Protein AF-A0A559GJD3-F1 (afdb_monomer_lite)

Foldseek 3Di:
DDDDDDVVVVLLVLLLVLCCQVPPDDPVSNVVVLVVCCVVVPPDPLSDPVNLVVLVVCQVVLCVLQVFAFAPVLSVSCSSRLSVSQVSVVVVVVPDPDPPVVCVVLVVLCVDSLLVSLVVVQVVCCVPPVDHRDPVSSSSSSVSVVLTDGNPCPVVVPPVLVVLLVVLVVVQVVVCVVVVDDDPCSVSVSVSVSSVVVD

Radius of gyration: 18.31 Å; chains: 1; bounding box: 40×38×47 Å

Sequence (199 aa):
YHLHAHPLNKIQYLQSLLYHIFMEENATFVSILEDKMKERLDDECLLSVEMNQFFKEQVPLVEQDLGKKINHHEITFMLQVLPYLLLSCHNVEQYQERHQDIEKEFSLIRKRIEYQVSKKLGERLFQKFEISLSGLEVSLVAVLLLSYRKDLDIHAESDDFRQLKLALEEFIWYFESQIRMEIENKDDLLRNLMIHCKA

pLDDT: mean 77.47, std 12.66, range [43.34, 95.94]

Organism: Streptococcus pneumoniae (NCBI:txid1313)

Secondary structure (DSSP, 8-state):
----S-HHHHHHHHHHHHHHHHHTS-HHHHHHHHHHHHHHSTT-GGGSHHHHHHHHHHHHHHHHHHTSPBPHHHHHHHHHHHHHHHHHHHHHHHH-S--HHHHHHHTTGGGSHHHHHHHHHHHHHHHHH--PPPHHHHHHHHHHHHHPPBTT-GGGG-HHHHHHHHHHHHHHHHHHHHHT---TTHHHHHHHHHHHHT-

InterPro domains:
  IPR011608 PRD domain [PF00874] (58-147)
  IPR011608 PRD domain [PS51372] (46-155)
  IPR050661 BglG family transcriptional antiterminators [PTHR30185] (2-198)

Structure (mmCIF, N/CA/C/O backbone):
data_AF-A0A559GJD3-F1
#
_entry.id   AF-A0A559GJD3-F1
#
loop_
_atom_site.group_PDB
_atom_site.id
_atom_site.type_symbol
_atom_site.label_atom_id
_atom_site.label_alt_id
_atom_site.label_comp_id
_atom_site.label_asym_id
_atom_site.label_entity_id
_atom_site.label_seq_id
_atom_site.pdbx_PDB_ins_code
_atom_site.Cartn_x
_atom_site.Cartn_y
_atom_site.Cartn_z
_atom_site.occupancy
_atom_site.B_iso_or_equiv
_atom_site.auth_seq_id
_atom_site.auth_comp_id
_atom_site.auth_asym_id
_atom_site.auth_atom_id
_atom_site.pdbx_PDB_model_num
ATOM 1 N N . TYR A 1 1 ? -2.423 21.495 -10.819 1.00 44.09 1 TYR A N 1
ATOM 2 C CA . TYR A 1 1 ? -1.997 20.650 -11.951 1.00 44.09 1 TYR A CA 1
ATOM 3 C C . TYR A 1 1 ? -2.993 19.515 -12.107 1.00 44.09 1 TYR A C 1
ATOM 5 O O . TYR A 1 1 ? -3.328 18.905 -11.103 1.00 44.09 1 TYR A O 1
ATOM 13 N N . HIS A 1 2 ? -3.506 19.271 -13.316 1.00 51.28 2 HIS A N 1
ATOM 14 C CA . HIS A 1 2 ? -4.411 18.153 -13.603 1.00 51.28 2 HIS A CA 1
ATOM 15 C C . HIS A 1 2 ? -3.680 17.159 -14.512 1.00 51.28 2 HIS A C 1
ATOM 17 O O . HIS A 1 2 ? -3.460 17.446 -15.688 1.00 51.28 2 HIS A O 1
ATOM 23 N N . LEU A 1 3 ? -3.273 16.010 -13.968 1.00 58.12 3 LEU A N 1
ATOM 24 C CA . LEU A 1 3 ? -2.636 14.951 -14.750 1.00 58.12 3 LEU A CA 1
ATOM 25 C C . LEU A 1 3 ? -3.722 14.159 -15.490 1.00 58.12 3 LEU A C 1
ATOM 27 O O . LEU A 1 3 ? -4.501 13.435 -14.872 1.00 58.12 3 LEU A O 1
ATOM 31 N N . HIS A 1 4 ? -3.791 14.298 -16.814 1.00 65.12 4 HIS A N 1
ATOM 32 C CA . HIS A 1 4 ? -4.696 13.512 -17.653 1.00 65.12 4 HIS A CA 1
ATOM 33 C C . HIS A 1 4 ? -3.980 12.242 -18.138 1.00 65.12 4 HIS A C 1
ATOM 35 O O . HIS A 1 4 ? -3.325 12.245 -19.175 1.00 65.12 4 HIS A O 1
ATOM 41 N N . ALA A 1 5 ? -4.078 11.161 -17.365 1.00 67.06 5 ALA A N 1
ATOM 42 C CA . ALA A 1 5 ? -3.422 9.885 -17.648 1.00 67.06 5 ALA A CA 1
ATOM 43 C C . ALA A 1 5 ? -4.314 8.696 -17.261 1.00 67.06 5 ALA A C 1
ATOM 45 O O . ALA A 1 5 ? -5.310 8.871 -16.549 1.00 67.06 5 ALA A O 1
ATOM 46 N N . HIS A 1 6 ? -3.934 7.492 -17.707 1.00 70.44 6 HIS A N 1
ATOM 47 C CA . HIS A 1 6 ? -4.546 6.254 -17.227 1.00 70.44 6 HIS A CA 1
ATOM 48 C C . HIS A 1 6 ? -4.420 6.181 -15.692 1.00 70.44 6 HIS A C 1
ATOM 50 O O . HIS A 1 6 ? -3.357 6.525 -15.167 1.00 70.44 6 HIS A O 1
ATOM 56 N N . PRO A 1 7 ? -5.456 5.760 -14.949 1.00 67.50 7 PRO A N 1
ATOM 57 C CA . PRO A 1 7 ? -5.434 5.806 -13.485 1.00 67.50 7 PRO A CA 1
ATOM 58 C C . PRO A 1 7 ? -4.281 5.039 -12.831 1.00 67.50 7 PRO A C 1
ATOM 60 O O . PRO A 1 7 ? -3.705 5.534 -11.866 1.00 67.50 7 PRO A O 1
ATOM 63 N N . LEU A 1 8 ? -3.862 3.901 -13.396 1.00 70.94 8 LEU A N 1
ATOM 64 C CA . LEU A 1 8 ? -2.660 3.205 -12.923 1.00 70.94 8 LEU A CA 1
ATOM 65 C C . LEU A 1 8 ? -1.398 4.057 -13.050 1.00 70.94 8 LEU A C 1
ATOM 67 O O . LEU A 1 8 ? -0.591 4.082 -12.130 1.00 70.94 8 LEU A O 1
ATOM 71 N N . ASN A 1 9 ? -1.251 4.803 -14.145 1.00 72.88 9 ASN A N 1
ATOM 72 C CA . ASN A 1 9 ? -0.091 5.671 -14.341 1.00 72.88 9 ASN A CA 1
ATOM 73 C C . ASN A 1 9 ? -0.097 6.819 -13.325 1.00 72.88 9 ASN A C 1
ATOM 75 O O . ASN A 1 9 ? 0.964 7.248 -12.886 1.00 72.88 9 ASN A O 1
ATOM 79 N N . LYS A 1 10 ? -1.280 7.301 -12.912 1.00 74.19 10 LYS A N 1
ATOM 80 C CA . LYS A 1 10 ? -1.394 8.291 -11.827 1.00 74.19 10 LYS A CA 1
ATOM 81 C C . LYS A 1 10 ? -0.954 7.702 -10.489 1.00 74.19 10 LYS A C 1
ATOM 83 O O . LYS A 1 10 ? -0.200 8.349 -9.773 1.00 74.19 10 LYS A O 1
ATOM 88 N N . ILE A 1 11 ? -1.406 6.487 -10.177 1.00 73.56 11 ILE A N 1
ATOM 89 C CA . ILE A 1 11 ? -1.034 5.763 -8.956 1.00 73.56 11 ILE A CA 1
ATOM 90 C C . ILE A 1 11 ? 0.477 5.508 -8.924 1.00 73.56 11 ILE A C 1
ATOM 92 O O . ILE A 1 11 ? 1.122 5.805 -7.925 1.00 73.56 11 ILE A O 1
ATOM 96 N N . GLN A 1 12 ? 1.050 5.012 -10.022 1.00 73.75 12 GLN A N 1
ATOM 97 C CA . GLN A 1 12 ? 2.485 4.751 -10.148 1.00 73.75 12 GLN A CA 1
ATOM 98 C C . GLN A 1 12 ? 3.303 6.035 -10.024 1.00 73.75 12 GLN A C 1
ATOM 100 O O . GLN A 1 12 ? 4.247 6.085 -9.243 1.00 73.75 12 GLN A O 1
ATOM 105 N N . TYR A 1 13 ? 2.910 7.094 -10.737 1.00 77.75 13 TYR A N 1
ATOM 106 C CA . TYR A 1 13 ? 3.562 8.397 -10.632 1.00 77.75 13 TYR A CA 1
ATOM 107 C C . TYR A 1 13 ? 3.546 8.918 -9.193 1.00 77.75 13 TYR A C 1
ATOM 109 O O . TYR A 1 13 ? 4.570 9.367 -8.684 1.00 77.75 13 TYR A O 1
ATOM 117 N N . LEU A 1 14 ? 2.398 8.822 -8.522 1.00 76.94 14 LEU A N 1
ATOM 118 C CA . LEU A 1 14 ? 2.264 9.240 -7.136 1.00 76.94 14 LEU A CA 1
ATOM 119 C C . LEU A 1 14 ? 3.130 8.394 -6.199 1.00 76.94 14 LEU A C 1
ATOM 121 O O . LEU A 1 14 ? 3.784 8.946 -5.322 1.00 76.94 14 LEU A O 1
ATOM 125 N N . GLN A 1 15 ? 3.164 7.076 -6.386 1.00 75.88 15 GLN A N 1
ATOM 126 C CA . GLN A 1 15 ? 4.019 6.191 -5.603 1.00 75.88 15 GLN A CA 1
ATOM 127 C C . GLN A 1 15 ? 5.501 6.551 -5.775 1.00 75.88 15 GLN A C 1
ATOM 129 O O . GLN A 1 15 ? 6.209 6.643 -4.775 1.00 75.88 15 GLN A O 1
ATOM 134 N N . SER A 1 16 ? 5.960 6.811 -7.004 1.00 76.75 16 SER A N 1
ATOM 135 C CA . SER A 1 16 ? 7.334 7.259 -7.270 1.00 76.75 16 SER A CA 1
ATOM 136 C C . SER A 1 16 ? 7.624 8.631 -6.657 1.00 76.75 16 SER A C 1
ATOM 138 O O . SER A 1 16 ? 8.684 8.827 -6.067 1.00 76.75 16 SER A O 1
ATOM 140 N N . LEU A 1 17 ? 6.677 9.570 -6.736 1.00 79.75 17 LEU A N 1
ATOM 141 C CA . LEU A 1 17 ? 6.813 10.895 -6.130 1.00 79.75 17 LEU A CA 1
ATOM 142 C C . LEU A 1 17 ? 6.920 10.805 -4.603 1.00 79.75 17 LEU A C 1
ATOM 144 O O . LEU A 1 17 ? 7.796 11.424 -4.008 1.00 79.75 17 LEU A O 1
ATOM 148 N N . LEU A 1 18 ? 6.052 10.015 -3.969 1.00 78.31 18 LEU A N 1
ATOM 149 C CA . LEU A 1 18 ? 6.084 9.791 -2.525 1.00 78.31 18 LEU A CA 1
ATOM 150 C C . LEU A 1 18 ? 7.360 9.048 -2.118 1.00 78.31 18 LEU A C 1
ATOM 152 O O . LEU A 1 18 ? 7.942 9.372 -1.090 1.00 78.31 18 LEU A O 1
ATOM 156 N N . TYR A 1 19 ? 7.852 8.119 -2.939 1.00 74.31 19 TYR A N 1
ATOM 157 C CA . TYR A 1 19 ? 9.161 7.508 -2.723 1.00 74.31 19 TYR A CA 1
ATOM 158 C C . TYR A 1 19 ? 10.274 8.554 -2.686 1.00 74.31 19 TYR A C 1
ATOM 160 O O . TYR A 1 19 ? 11.029 8.592 -1.722 1.00 74.31 19 TYR A O 1
ATOM 168 N N . HIS A 1 20 ? 10.343 9.438 -3.681 1.00 71.44 20 HIS A N 1
ATOM 169 C CA . HIS A 1 20 ? 11.353 10.495 -3.724 1.00 71.44 20 HIS A CA 1
ATOM 170 C C . HIS A 1 20 ? 11.258 11.424 -2.503 1.00 71.44 20 HIS A C 1
ATOM 172 O O . HIS A 1 20 ? 12.243 11.634 -1.801 1.00 71.44 20 HIS A O 1
ATOM 178 N N . ILE A 1 21 ? 10.047 11.884 -2.173 1.00 76.31 21 ILE A N 1
ATOM 179 C CA . ILE A 1 21 ? 9.815 12.791 -1.041 1.00 76.31 21 ILE A CA 1
ATOM 180 C C . ILE A 1 21 ? 10.188 12.146 0.296 1.00 76.31 21 ILE A C 1
ATOM 182 O O . ILE A 1 21 ? 10.825 12.783 1.123 1.00 76.31 21 ILE A O 1
ATOM 186 N N . PHE A 1 22 ? 9.781 10.904 0.549 1.00 72.31 22 PHE A N 1
ATOM 187 C CA . PHE A 1 22 ? 9.954 10.303 1.874 1.00 72.31 22 PHE A CA 1
ATOM 188 C C . PHE A 1 22 ? 11.278 9.542 2.040 1.00 72.31 22 PHE A C 1
ATOM 190 O O . PHE A 1 22 ? 11.687 9.313 3.176 1.00 72.31 22 PHE A O 1
ATOM 197 N N . MET A 1 23 ? 11.962 9.167 0.951 1.00 68.44 23 MET A N 1
ATOM 198 C CA . MET A 1 23 ? 13.245 8.447 1.013 1.00 68.44 23 MET A CA 1
ATOM 199 C C . MET A 1 23 ? 14.463 9.304 0.663 1.00 68.44 23 MET A C 1
ATOM 201 O O . MET A 1 23 ? 15.558 8.978 1.118 1.00 68.44 23 MET A O 1
ATOM 205 N N . GLU A 1 24 ? 14.314 10.351 -0.154 1.00 63.66 24 GLU A N 1
ATOM 206 C CA . GLU A 1 24 ? 15.459 11.100 -0.703 1.00 63.66 24 GLU A CA 1
ATOM 207 C C . GLU A 1 24 ? 15.536 12.548 -0.206 1.00 63.66 24 GLU A C 1
ATOM 209 O O . GLU A 1 24 ? 16.624 13.124 -0.185 1.00 63.66 24 GLU A O 1
ATOM 214 N N . GLU A 1 25 ? 14.425 13.121 0.262 1.00 62.78 25 GLU A N 1
ATOM 215 C CA . GLU A 1 25 ? 14.401 14.491 0.779 1.00 62.78 25 GLU A CA 1
ATOM 216 C C . GLU A 1 25 ? 14.796 14.585 2.259 1.00 62.78 25 GLU A C 1
ATOM 218 O O . GLU A 1 25 ? 14.680 13.653 3.058 1.00 62.78 25 GLU A O 1
ATOM 223 N N . ASN A 1 26 ? 15.253 15.773 2.656 1.00 69.31 26 ASN A N 1
ATOM 224 C CA . ASN A 1 26 ? 15.642 16.055 4.035 1.00 69.31 26 ASN A CA 1
ATOM 225 C C . ASN A 1 26 ? 14.425 15.985 4.983 1.00 69.31 26 ASN A C 1
ATOM 227 O O . ASN A 1 26 ? 13.357 16.509 4.670 1.00 69.31 26 ASN A O 1
ATOM 231 N N . ALA A 1 27 ? 14.608 15.434 6.188 1.00 73.94 27 ALA A N 1
ATOM 232 C CA . ALA A 1 27 ? 13.580 15.334 7.231 1.00 73.94 27 ALA A CA 1
ATOM 233 C C . ALA A 1 27 ? 12.835 16.656 7.514 1.00 73.94 27 ALA A C 1
ATOM 235 O O . ALA A 1 27 ? 11.637 16.641 7.788 1.00 73.94 27 ALA A O 1
ATOM 236 N N . THR A 1 28 ? 13.513 17.803 7.396 1.00 77.50 28 THR A N 1
ATOM 237 C CA . THR A 1 28 ? 12.891 19.132 7.540 1.00 77.50 28 THR A CA 1
ATOM 238 C C . THR A 1 28 ? 11.881 19.434 6.428 1.00 77.50 28 THR A C 1
ATOM 240 O O . THR A 1 28 ? 10.859 20.071 6.668 1.00 77.50 28 THR A O 1
ATOM 243 N N . PHE A 1 29 ? 12.150 18.996 5.196 1.00 77.81 29 PHE A N 1
ATOM 244 C CA . PHE A 1 29 ? 11.212 19.158 4.085 1.00 77.81 29 PHE A CA 1
ATOM 245 C C . PHE A 1 29 ? 9.976 18.282 4.291 1.00 77.81 29 PHE A C 1
ATOM 247 O O . PHE A 1 29 ? 8.853 18.764 4.148 1.00 77.81 29 PHE A O 1
ATOM 254 N N . VAL A 1 30 ? 10.186 17.029 4.705 1.00 77.31 30 VAL A N 1
ATOM 255 C CA . VAL A 1 30 ? 9.103 16.089 5.011 1.00 77.31 30 VAL A CA 1
ATOM 256 C C . VAL A 1 30 ? 8.194 16.641 6.109 1.00 77.31 30 VAL A C 1
ATOM 258 O O . VAL A 1 30 ? 6.982 16.660 5.922 1.00 77.31 30 VAL A O 1
ATOM 261 N N . SER A 1 31 ? 8.749 17.180 7.202 1.00 78.50 31 SER A N 1
ATOM 262 C CA . SER A 1 31 ? 7.927 17.743 8.283 1.00 78.50 31 SER A CA 1
ATOM 263 C C . SER A 1 31 ? 7.090 18.938 7.817 1.00 78.50 31 SER A C 1
ATOM 265 O O . SER A 1 31 ? 5.906 19.020 8.126 1.00 78.50 31 SER A O 1
ATOM 267 N N . ILE A 1 32 ? 7.670 19.840 7.015 1.00 81.50 32 ILE A N 1
ATOM 268 C CA . ILE A 1 32 ? 6.938 20.986 6.449 1.00 81.50 32 ILE A CA 1
ATOM 269 C C . ILE A 1 32 ? 5.816 20.510 5.519 1.00 81.50 32 ILE A C 1
ATOM 271 O O . ILE A 1 32 ? 4.736 21.104 5.497 1.00 81.50 32 ILE A O 1
ATOM 275 N N . LEU A 1 33 ? 6.068 19.467 4.727 1.00 80.06 33 LEU A N 1
ATOM 276 C CA . LEU A 1 33 ? 5.069 18.891 3.835 1.00 80.06 33 LEU A CA 1
ATOM 277 C C . LEU A 1 33 ? 3.924 18.255 4.629 1.00 80.06 33 LEU A C 1
ATOM 279 O O . LEU A 1 33 ? 2.767 18.533 4.324 1.00 80.06 33 LEU A O 1
ATOM 283 N N . GLU A 1 34 ? 4.227 17.470 5.662 1.00 78.25 34 GLU A N 1
ATOM 284 C CA . GLU A 1 34 ? 3.224 16.884 6.557 1.00 78.25 34 GLU A CA 1
ATOM 285 C C . GLU A 1 34 ? 2.377 17.959 7.250 1.00 78.25 34 GLU A C 1
ATOM 287 O O . GLU A 1 34 ? 1.151 17.843 7.277 1.00 78.25 34 GLU A O 1
ATOM 292 N N . ASP A 1 35 ? 3.000 19.031 7.745 1.00 80.44 35 ASP A N 1
ATOM 293 C CA . ASP A 1 35 ? 2.295 20.146 8.386 1.00 80.44 35 ASP A CA 1
ATOM 294 C C . ASP A 1 35 ? 1.369 20.862 7.394 1.00 80.44 35 ASP A C 1
ATOM 296 O O . ASP A 1 35 ? 0.187 21.066 7.673 1.00 80.44 35 ASP A O 1
ATOM 300 N N . LYS A 1 36 ? 1.855 21.158 6.181 1.00 81.31 36 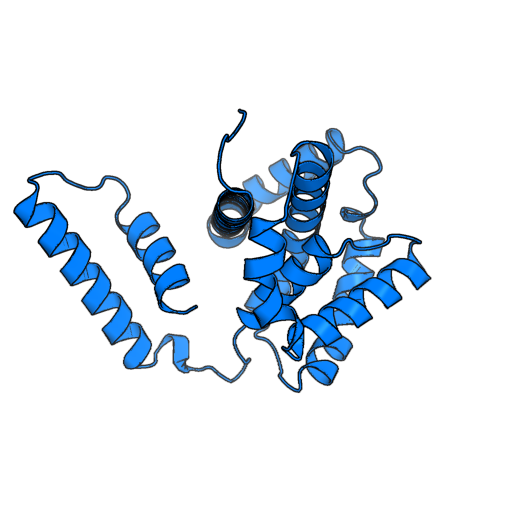LYS A N 1
ATOM 301 C CA . LYS A 1 36 ? 1.030 21.775 5.129 1.00 81.31 36 LYS A CA 1
ATOM 302 C C . LYS A 1 36 ? -0.100 20.874 4.644 1.00 81.31 36 LYS A C 1
ATOM 304 O O . LYS A 1 36 ? -1.143 21.383 4.233 1.00 81.31 36 LYS A O 1
ATOM 309 N N . MET A 1 37 ? 0.109 19.560 4.630 1.00 79.50 37 MET A N 1
ATOM 310 C CA . MET A 1 37 ? -0.935 18.599 4.276 1.00 79.50 37 MET A CA 1
ATOM 311 C C . MET A 1 37 ? -2.018 18.571 5.351 1.00 79.50 37 MET A C 1
ATOM 313 O O . MET A 1 37 ? -3.191 18.661 5.001 1.00 79.50 37 MET A O 1
ATOM 317 N N . LYS A 1 38 ? -1.641 18.547 6.636 1.00 76.12 38 LYS A N 1
ATOM 318 C CA . LYS A 1 38 ? -2.589 18.635 7.759 1.00 76.12 38 LYS A CA 1
ATOM 319 C C . LYS A 1 38 ? -3.388 19.936 7.736 1.00 76.12 38 LYS A C 1
ATOM 321 O O . LYS A 1 38 ? -4.599 19.888 7.878 1.00 76.12 38 LYS A O 1
ATOM 326 N N . GLU A 1 39 ? -2.741 21.073 7.475 1.00 79.25 39 GLU A N 1
ATOM 327 C CA . GLU A 1 39 ? -3.425 22.372 7.347 1.00 79.25 39 GLU A CA 1
ATOM 328 C C . GLU A 1 39 ? -4.458 22.403 6.207 1.00 79.25 39 GLU A C 1
ATOM 330 O O . GLU A 1 39 ? -5.436 23.145 6.273 1.00 79.25 39 GLU A O 1
ATOM 335 N N . ARG A 1 40 ? -4.228 21.656 5.120 1.00 77.81 40 ARG A N 1
ATOM 336 C CA . ARG A 1 40 ? -5.109 21.662 3.938 1.00 77.81 40 ARG A CA 1
ATOM 337 C C . ARG A 1 40 ? -6.201 20.607 3.967 1.00 77.81 40 ARG A C 1
ATOM 339 O O . ARG A 1 40 ? -7.240 20.819 3.348 1.00 77.81 40 ARG A O 1
ATOM 346 N N . LEU A 1 41 ? -5.930 19.472 4.595 1.00 74.81 41 LEU A N 1
ATOM 347 C CA . LEU A 1 41 ? -6.805 18.304 4.656 1.00 74.81 41 LEU A CA 1
ATOM 348 C C . LEU A 1 41 ? -7.425 18.191 6.053 1.00 74.81 41 LEU A C 1
ATOM 350 O O . LEU A 1 41 ? -7.491 17.098 6.599 1.00 74.81 41 LEU A O 1
ATOM 354 N N . ASP A 1 42 ? -7.793 19.332 6.639 1.00 64.19 42 ASP A N 1
ATOM 355 C CA . ASP A 1 42 ? -8.261 19.459 8.022 1.00 64.19 42 ASP A CA 1
ATOM 356 C C . ASP A 1 42 ? -9.276 18.350 8.374 1.00 64.19 42 ASP A C 1
ATOM 358 O O . ASP A 1 42 ? -10.192 18.073 7.598 1.00 64.19 42 ASP A O 1
ATOM 362 N N . ASP A 1 43 ? -9.068 17.687 9.515 1.00 69.00 43 ASP A N 1
ATOM 363 C CA . ASP A 1 43 ? -9.820 16.510 9.992 1.00 69.00 43 ASP A CA 1
ATOM 364 C C . ASP A 1 43 ? -9.748 15.213 9.144 1.00 69.00 43 ASP A C 1
ATOM 366 O O . ASP A 1 43 ? -10.540 14.289 9.354 1.00 69.00 43 ASP A O 1
ATOM 370 N N . GLU A 1 44 ? -8.775 15.056 8.238 1.00 84.81 44 GLU A N 1
ATOM 371 C CA . GLU A 1 44 ? -8.604 13.794 7.504 1.00 84.81 44 GLU A CA 1
ATOM 372 C C . GLU A 1 44 ? -8.170 12.636 8.426 1.00 84.81 44 GLU A C 1
ATOM 374 O O . GLU A 1 44 ? -7.023 12.543 8.884 1.00 84.81 44 GLU A O 1
ATOM 379 N N . CYS A 1 45 ? -9.095 11.700 8.657 1.00 84.75 45 CYS A N 1
ATOM 380 C CA . CYS A 1 45 ? -8.918 10.559 9.552 1.00 84.75 45 CYS A CA 1
ATOM 381 C C . CYS A 1 45 ? -7.726 9.678 9.148 1.00 84.75 45 CYS A C 1
ATOM 383 O O . CYS A 1 45 ? -6.998 9.190 10.022 1.00 84.75 45 CYS A O 1
ATOM 385 N N . LEU A 1 46 ? -7.468 9.525 7.841 1.00 85.56 46 LEU A N 1
ATOM 386 C CA . LEU A 1 46 ? -6.355 8.716 7.332 1.00 85.56 46 LEU A CA 1
ATOM 387 C C . LEU A 1 46 ? -4.972 9.254 7.740 1.00 85.56 46 LEU A C 1
ATOM 389 O O . LEU A 1 46 ? -4.024 8.472 7.841 1.00 85.56 46 LEU A O 1
ATOM 393 N N . LEU A 1 47 ? -4.853 10.558 8.006 1.00 86.12 47 LEU A N 1
ATOM 394 C CA . LEU A 1 47 ? -3.606 11.222 8.413 1.00 86.12 47 LEU A CA 1
ATOM 395 C C . LEU A 1 47 ? -3.455 11.348 9.939 1.00 86.12 47 LEU A C 1
ATOM 397 O O . LEU A 1 47 ? -2.472 11.914 10.428 1.00 86.12 47 LEU A O 1
ATOM 401 N N . SER A 1 48 ? -4.410 10.823 10.708 1.00 87.25 48 SER A N 1
ATOM 402 C CA . SER A 1 48 ? -4.405 10.923 12.166 1.00 87.25 48 SER A CA 1
ATOM 403 C C . SER A 1 48 ? -3.334 10.044 12.828 1.00 87.25 48 SER A C 1
ATOM 405 O O . SER A 1 48 ? -2.917 8.997 12.321 1.00 87.25 48 SER A O 1
ATOM 407 N N . VAL A 1 49 ? -2.914 10.446 14.032 1.00 87.38 49 VAL A N 1
ATOM 408 C CA . VAL A 1 49 ? -1.984 9.658 14.861 1.00 87.38 49 VAL A CA 1
ATOM 409 C C . VAL A 1 49 ? -2.587 8.296 15.217 1.00 87.38 49 VAL A C 1
ATOM 411 O O . VAL A 1 49 ? -1.879 7.289 15.225 1.00 87.38 49 VAL A O 1
ATOM 414 N N . GLU A 1 50 ? -3.897 8.251 15.470 1.00 90.75 50 GLU A N 1
AT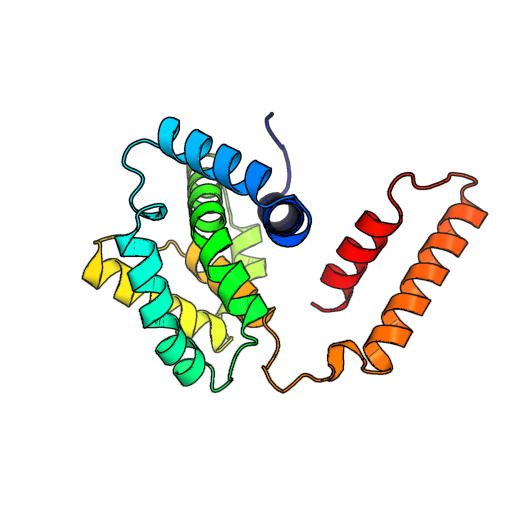OM 415 C CA . GLU A 1 50 ? -4.611 7.013 15.783 1.00 90.75 50 GLU A CA 1
ATOM 416 C C . GLU A 1 50 ? -4.617 6.041 14.597 1.00 90.75 50 GLU A C 1
ATOM 418 O O . GLU A 1 50 ? -4.398 4.841 14.783 1.00 90.75 50 GLU A O 1
ATOM 423 N N . MET A 1 51 ? -4.781 6.555 13.376 1.00 90.94 51 MET A N 1
ATOM 424 C CA . MET A 1 51 ? -4.697 5.750 12.160 1.00 90.94 51 MET A CA 1
ATOM 425 C C . MET A 1 51 ? -3.292 5.181 11.952 1.00 90.94 51 MET A C 1
ATOM 427 O O . MET A 1 51 ? -3.128 3.991 11.678 1.00 90.94 51 MET A O 1
ATOM 431 N N . ASN A 1 52 ? -2.255 6.001 12.143 1.00 89.56 52 ASN A N 1
ATOM 432 C CA . ASN A 1 52 ? -0.872 5.537 12.043 1.00 89.56 52 ASN A CA 1
ATOM 433 C C . ASN A 1 52 ? -0.570 4.426 13.064 1.00 89.56 52 ASN A C 1
ATOM 435 O O . ASN A 1 52 ? 0.053 3.415 12.731 1.00 89.56 52 ASN A O 1
ATOM 439 N N . GLN A 1 53 ? -1.054 4.591 14.298 1.00 92.62 53 GLN A N 1
ATOM 440 C CA . GLN A 1 53 ? -0.924 3.587 15.348 1.00 92.62 53 GLN A CA 1
ATOM 441 C C . GLN A 1 53 ? -1.677 2.298 14.997 1.00 92.62 53 GLN A C 1
ATOM 443 O O . GLN A 1 53 ? -1.127 1.207 15.148 1.00 92.62 53 GLN A O 1
ATOM 448 N N . PHE A 1 54 ? -2.892 2.408 14.457 1.00 94.44 54 PHE A N 1
ATOM 449 C CA . PHE A 1 54 ? -3.626 1.251 13.959 1.00 94.44 54 PHE A CA 1
ATOM 450 C C . PHE A 1 54 ? -2.841 0.507 12.878 1.00 94.44 54 PHE A C 1
ATOM 452 O O . PHE A 1 54 ? -2.660 -0.702 12.997 1.00 94.44 54 PHE A O 1
ATOM 459 N N . PHE A 1 55 ? -2.325 1.194 11.855 1.00 92.88 55 PHE A N 1
ATOM 460 C CA . PHE A 1 55 ? -1.570 0.519 10.799 1.00 92.88 55 PHE A CA 1
ATOM 461 C C . PHE A 1 55 ? -0.319 -0.183 11.338 1.00 92.88 55 PHE A C 1
ATOM 463 O O . PHE A 1 55 ? -0.046 -1.312 10.930 1.00 92.88 55 PHE A O 1
ATOM 470 N N . LYS A 1 56 ? 0.388 0.414 12.307 1.00 93.38 56 LYS A N 1
ATOM 471 C CA . LYS A 1 56 ? 1.508 -0.241 13.010 1.00 93.38 56 LYS A CA 1
ATOM 472 C C . LYS A 1 56 ? 1.083 -1.540 13.695 1.00 93.38 56 LYS A C 1
ATOM 474 O O . LYS A 1 56 ? 1.775 -2.547 13.571 1.00 93.38 56 LYS A O 1
ATOM 479 N N . GLU A 1 57 ? -0.063 -1.541 14.370 1.00 94.81 57 GLU A N 1
ATOM 480 C CA . GLU A 1 57 ? -0.632 -2.732 15.021 1.00 94.81 57 GLU A CA 1
ATOM 481 C C . GLU A 1 57 ? -1.077 -3.804 14.016 1.00 94.81 57 GLU A C 1
ATOM 483 O O . GLU A 1 57 ? -1.096 -4.991 14.346 1.00 94.81 57 GLU A O 1
ATOM 488 N N . GLN A 1 58 ? -1.403 -3.415 12.781 1.00 94.38 58 GLN A N 1
ATOM 489 C CA . GLN A 1 58 ? -1.775 -4.351 11.720 1.00 94.38 58 GLN A CA 1
ATOM 490 C C . GLN A 1 58 ? -0.578 -5.051 11.072 1.00 94.38 58 GLN A C 1
ATOM 492 O O . GLN A 1 58 ? -0.758 -6.148 10.540 1.00 94.38 58 GLN A O 1
ATOM 497 N N . VAL A 1 59 ? 0.631 -4.479 11.132 1.00 92.50 59 VAL A N 1
ATOM 498 C CA . VAL A 1 59 ? 1.827 -5.044 10.477 1.00 92.50 59 VAL A CA 1
ATOM 499 C C . VAL A 1 59 ? 2.057 -6.519 10.839 1.00 92.50 59 VAL A C 1
ATOM 501 O O . VAL A 1 59 ? 2.141 -7.328 9.915 1.00 92.50 59 VAL A O 1
ATOM 504 N N . PRO A 1 60 ? 2.080 -6.939 12.122 1.00 92.81 60 PRO A N 1
ATOM 505 C CA . PRO A 1 60 ? 2.327 -8.342 12.465 1.00 92.81 60 PRO A CA 1
ATOM 506 C C . PRO A 1 60 ? 1.253 -9.291 11.922 1.00 92.81 60 PRO A C 1
ATOM 508 O O . PRO A 1 60 ? 1.563 -10.415 11.529 1.00 92.81 60 PRO A O 1
ATOM 511 N N . LEU A 1 61 ? -0.003 -8.837 11.875 1.00 93.81 61 LEU A N 1
ATOM 512 C CA . LEU A 1 61 ? -1.122 -9.618 11.347 1.00 93.81 61 LEU A CA 1
ATOM 513 C C . LEU A 1 61 ? -1.016 -9.769 9.828 1.00 93.81 61 LEU A C 1
ATOM 515 O O . LEU A 1 61 ? -1.249 -10.852 9.303 1.00 93.81 61 LEU A O 1
ATOM 519 N N . VAL A 1 62 ? -0.635 -8.696 9.131 1.00 92.31 62 VAL A N 1
ATOM 520 C CA . VAL A 1 62 ? -0.382 -8.708 7.684 1.00 92.31 62 VAL A CA 1
ATOM 521 C C . VAL A 1 62 ? 0.767 -9.658 7.352 1.00 92.31 62 VAL A C 1
ATOM 523 O O . VAL A 1 62 ? 0.621 -10.504 6.477 1.00 92.31 62 VAL A O 1
ATOM 526 N N . GLU A 1 63 ? 1.886 -9.585 8.071 1.00 90.69 63 GLU A N 1
ATOM 527 C CA . GLU A 1 63 ? 3.021 -10.497 7.877 1.00 90.69 63 GLU A CA 1
ATOM 528 C C . GLU A 1 63 ? 2.647 -11.965 8.123 1.00 90.69 63 GLU A C 1
ATOM 530 O O . GLU A 1 63 ? 3.048 -12.852 7.363 1.00 90.69 63 GLU A O 1
ATOM 535 N N . GLN A 1 64 ? 1.851 -12.225 9.166 1.00 91.06 64 GLN A N 1
ATOM 536 C CA . GLN A 1 64 ? 1.332 -13.556 9.472 1.00 91.06 64 GLN A CA 1
ATOM 537 C C . GLN A 1 64 ? 0.413 -14.067 8.358 1.00 91.06 64 GLN A C 1
ATOM 539 O O . GLN A 1 64 ? 0.595 -15.190 7.889 1.00 91.06 64 GLN A O 1
ATOM 544 N N . ASP A 1 65 ? -0.549 -13.251 7.925 1.00 90.50 65 ASP A N 1
ATOM 545 C CA . ASP A 1 65 ? -1.499 -13.596 6.866 1.00 90.50 65 ASP A CA 1
ATOM 546 C C . ASP A 1 65 ? -0.790 -13.809 5.510 1.00 90.50 65 ASP A C 1
ATOM 548 O O . ASP A 1 65 ? -1.224 -14.646 4.718 1.00 90.50 65 ASP A O 1
ATOM 552 N N . LEU A 1 66 ? 0.313 -13.096 5.246 1.00 88.25 66 LEU A N 1
ATOM 553 C CA . LEU A 1 66 ? 1.144 -13.265 4.046 1.00 88.25 66 LEU A CA 1
ATOM 554 C C . LEU A 1 66 ? 2.125 -14.441 4.134 1.00 88.25 66 LEU A C 1
ATOM 556 O O . LEU A 1 66 ? 2.680 -14.855 3.115 1.00 88.25 66 LEU A O 1
ATOM 560 N N . GLY A 1 67 ? 2.403 -14.948 5.337 1.00 86.31 67 GLY A N 1
ATOM 561 C CA . GLY A 1 67 ? 3.453 -15.940 5.564 1.00 86.31 67 GLY A CA 1
ATOM 562 C C . GLY A 1 67 ? 4.865 -15.419 5.261 1.00 86.31 67 GLY A C 1
ATOM 563 O O . GLY A 1 67 ? 5.753 -16.209 4.926 1.00 86.31 67 GLY A O 1
ATOM 564 N N . LYS A 1 68 ? 5.093 -14.098 5.343 1.00 84.19 68 LYS A N 1
ATOM 565 C CA . LYS A 1 68 ? 6.413 -13.481 5.140 1.00 84.19 68 LYS A CA 1
ATOM 566 C C . LYS A 1 68 ? 6.662 -12.338 6.120 1.00 84.19 68 LYS A C 1
ATOM 568 O O . LYS A 1 68 ? 5.769 -11.543 6.384 1.00 84.19 68 LYS A O 1
ATOM 573 N N . LYS A 1 69 ? 7.904 -12.239 6.600 1.00 85.12 69 LYS A N 1
ATOM 574 C CA . LYS A 1 69 ? 8.411 -11.042 7.278 1.00 85.12 69 LYS A CA 1
ATOM 575 C C . LYS A 1 69 ? 8.831 -10.017 6.238 1.00 85.12 69 LYS A C 1
ATOM 577 O O . LYS A 1 69 ? 9.613 -10.361 5.349 1.00 85.12 69 LYS A O 1
ATOM 582 N N . ILE A 1 70 ? 8.271 -8.819 6.319 1.00 83.00 70 ILE A N 1
ATOM 583 C CA . ILE A 1 70 ? 8.551 -7.718 5.397 1.00 83.00 70 ILE A CA 1
ATOM 584 C C . ILE A 1 70 ? 9.743 -6.933 5.945 1.00 83.00 70 ILE A C 1
ATOM 586 O O . ILE A 1 70 ? 9.905 -6.807 7.158 1.00 83.00 70 ILE A O 1
ATOM 590 N N . ASN A 1 71 ? 10.590 -6.411 5.060 1.00 82.94 71 ASN A N 1
ATOM 591 C CA . ASN A 1 71 ? 11.725 -5.596 5.474 1.00 82.94 71 ASN A CA 1
ATOM 592 C C . ASN A 1 71 ? 11.276 -4.362 6.284 1.00 82.94 71 ASN A C 1
ATOM 594 O O . ASN A 1 71 ? 10.330 -3.663 5.910 1.00 82.94 71 ASN A O 1
ATOM 598 N N . HIS A 1 72 ? 11.990 -4.049 7.368 1.00 80.75 72 HIS A N 1
ATOM 599 C CA . HIS A 1 72 ? 11.638 -2.933 8.251 1.00 80.75 72 HIS A CA 1
ATOM 600 C C . HIS A 1 72 ? 11.600 -1.563 7.548 1.00 80.75 72 HIS A C 1
ATOM 602 O O . HIS A 1 72 ? 10.745 -0.730 7.865 1.00 80.75 72 HIS A O 1
ATOM 608 N N . HIS A 1 73 ? 12.481 -1.327 6.571 1.00 77.44 73 HIS A N 1
ATOM 609 C CA . HIS A 1 73 ? 12.489 -0.081 5.802 1.00 77.44 73 HIS A CA 1
ATOM 610 C C . HIS A 1 73 ? 11.248 0.027 4.914 1.00 77.44 73 HIS A C 1
ATOM 612 O O . HIS A 1 73 ? 10.637 1.090 4.845 1.00 77.44 73 HIS A O 1
ATOM 618 N N . GLU A 1 74 ? 10.822 -1.079 4.296 1.00 79.94 74 GLU A N 1
ATOM 619 C CA . GLU A 1 74 ? 9.604 -1.108 3.479 1.00 79.94 74 GLU A CA 1
ATOM 620 C C . GLU A 1 74 ? 8.348 -0.904 4.329 1.00 79.94 74 GLU A C 1
ATOM 622 O O . GLU A 1 74 ? 7.455 -0.169 3.917 1.00 79.94 74 GLU A O 1
ATOM 627 N N . ILE A 1 75 ? 8.296 -1.479 5.537 1.00 84.00 75 ILE A N 1
ATOM 628 C CA . ILE A 1 75 ? 7.208 -1.223 6.495 1.00 84.00 75 ILE A CA 1
ATOM 629 C C . ILE A 1 75 ? 7.172 0.257 6.883 1.00 84.00 75 ILE A C 1
ATOM 631 O O . ILE A 1 75 ? 6.106 0.869 6.868 1.00 84.00 75 ILE A O 1
ATOM 635 N N . THR A 1 76 ? 8.321 0.834 7.234 1.00 84.56 76 THR A N 1
ATOM 636 C CA . THR A 1 76 ? 8.405 2.236 7.669 1.00 84.56 76 THR A CA 1
ATOM 637 C C . THR A 1 76 ? 7.932 3.172 6.564 1.00 84.56 76 THR A C 1
ATOM 639 O O . THR A 1 76 ? 7.056 4.005 6.797 1.00 84.56 76 THR A O 1
ATOM 642 N N . PHE A 1 77 ? 8.434 2.961 5.348 1.00 81.69 77 PHE A N 1
ATOM 643 C CA . PHE A 1 77 ? 8.014 3.702 4.168 1.00 81.69 77 PHE A CA 1
ATOM 644 C C . PHE A 1 77 ? 6.515 3.527 3.883 1.00 81.69 77 PHE A C 1
ATOM 646 O O . PHE A 1 77 ? 5.802 4.504 3.657 1.00 81.69 77 PHE A O 1
ATOM 653 N N . MET A 1 78 ? 6.003 2.293 3.951 1.00 84.88 78 MET A N 1
ATOM 654 C CA . MET A 1 78 ? 4.584 2.001 3.731 1.00 84.88 78 MET A CA 1
ATOM 655 C C . MET A 1 78 ? 3.690 2.778 4.689 1.00 84.88 78 MET A C 1
ATOM 657 O O . MET A 1 78 ? 2.737 3.417 4.253 1.00 84.88 78 MET A O 1
ATOM 661 N N . LEU A 1 79 ? 4.008 2.755 5.983 1.00 87.44 79 LEU A N 1
ATOM 662 C CA . LEU A 1 79 ? 3.208 3.426 7.006 1.00 87.44 79 LEU A CA 1
ATOM 663 C C . LEU A 1 79 ? 3.164 4.946 6.814 1.00 87.44 79 LEU A C 1
ATOM 665 O O . LEU A 1 79 ? 2.192 5.578 7.225 1.00 87.44 79 LEU A O 1
ATOM 669 N N . GLN A 1 80 ? 4.197 5.525 6.202 1.00 83.81 80 GLN A N 1
ATOM 670 C CA . GLN A 1 80 ? 4.238 6.946 5.863 1.00 83.81 80 GLN A CA 1
ATOM 671 C C . GLN A 1 80 ? 3.426 7.254 4.604 1.00 83.81 80 GLN A C 1
ATOM 673 O O . GLN A 1 80 ? 2.697 8.239 4.561 1.00 83.81 80 GLN A O 1
ATOM 678 N N . VAL A 1 81 ? 3.525 6.407 3.582 1.00 84.75 81 VAL A N 1
ATOM 679 C CA . VAL A 1 81 ? 3.006 6.695 2.238 1.00 84.75 81 VAL A CA 1
ATOM 680 C C . VAL A 1 81 ? 1.564 6.227 2.025 1.00 84.75 81 VAL A C 1
ATOM 682 O O . VAL A 1 81 ? 0.823 6.850 1.260 1.00 84.75 81 VAL A O 1
ATOM 685 N N . LEU A 1 82 ? 1.134 5.163 2.708 1.00 88.38 82 LEU A N 1
ATOM 686 C CA . LEU A 1 82 ? -0.176 4.534 2.517 1.00 88.38 82 LEU A CA 1
ATOM 687 C C . LEU A 1 82 ? -1.362 5.511 2.640 1.00 88.38 82 LEU A C 1
ATOM 689 O O . LEU A 1 82 ? -2.213 5.477 1.748 1.00 88.38 82 LEU A O 1
ATOM 693 N N . PRO A 1 83 ? -1.436 6.406 3.648 1.00 88.56 83 PRO A N 1
ATOM 694 C CA . PRO A 1 83 ? -2.536 7.366 3.749 1.00 88.56 83 PRO A CA 1
ATOM 695 C C . PRO A 1 83 ? -2.695 8.233 2.496 1.00 88.56 83 PRO A C 1
ATOM 697 O O . PRO A 1 83 ? -3.794 8.378 1.966 1.00 88.56 83 PRO A O 1
ATOM 700 N N . TYR A 1 84 ? -1.586 8.746 1.960 1.00 85.12 84 TYR A N 1
ATOM 701 C CA . TYR A 1 84 ? -1.589 9.600 0.772 1.00 85.12 84 TYR A CA 1
ATOM 702 C C . TYR A 1 84 ? -2.008 8.842 -0.493 1.00 85.12 84 TYR A C 1
ATOM 704 O O . TYR A 1 84 ? -2.703 9.395 -1.353 1.00 85.12 84 TYR A O 1
ATOM 712 N N . LEU A 1 85 ? -1.609 7.571 -0.609 1.00 85.06 85 LEU A N 1
ATOM 713 C CA . LEU A 1 85 ? -2.011 6.713 -1.724 1.00 85.06 85 LEU A CA 1
ATOM 714 C C . LEU A 1 85 ? -3.510 6.396 -1.692 1.00 85.06 85 LEU A C 1
ATOM 716 O O . LEU A 1 85 ? -4.155 6.447 -2.741 1.00 85.06 85 LEU A O 1
ATOM 720 N N . LEU A 1 86 ? -4.065 6.115 -0.508 1.00 86.81 86 LEU A N 1
ATOM 721 C CA . LEU A 1 86 ? -5.501 5.879 -0.331 1.00 86.81 86 LEU A CA 1
ATOM 722 C C . LEU A 1 86 ? -6.311 7.134 -0.672 1.00 86.81 86 LEU A C 1
ATOM 724 O O . LEU A 1 86 ? -7.190 7.070 -1.527 1.00 86.81 86 LEU A O 1
ATOM 728 N N . LEU A 1 87 ? -5.934 8.296 -0.130 1.00 83.56 87 LEU A N 1
ATOM 729 C CA . LEU A 1 87 ? -6.579 9.580 -0.446 1.00 83.56 87 LEU A CA 1
ATOM 730 C C . LEU A 1 87 ? -6.570 9.893 -1.942 1.00 83.56 87 LEU A C 1
ATOM 732 O O . LEU A 1 87 ? -7.526 10.429 -2.507 1.00 83.56 87 LEU A O 1
ATOM 736 N N . SER A 1 88 ? -5.477 9.555 -2.615 1.00 77.38 88 SER A N 1
ATOM 737 C CA . SER A 1 88 ? -5.360 9.798 -4.047 1.00 77.38 88 SER A CA 1
ATOM 738 C C . SER A 1 88 ? -6.184 8.817 -4.875 1.00 77.38 88 SER A C 1
ATOM 740 O O . SER A 1 88 ? -6.755 9.224 -5.886 1.00 77.38 88 SER A O 1
ATOM 742 N N . CYS A 1 89 ? -6.300 7.557 -4.447 1.00 75.44 89 CYS A N 1
ATOM 743 C CA . CYS A 1 89 ? -7.211 6.599 -5.074 1.00 75.44 89 CYS A CA 1
ATOM 744 C C . CYS A 1 89 ? -8.670 7.017 -4.907 1.00 75.44 89 CYS A C 1
ATOM 746 O O . CYS A 1 89 ? -9.416 6.974 -5.884 1.00 75.44 89 CYS A O 1
ATOM 748 N N . HIS A 1 90 ? -9.042 7.515 -3.728 1.00 72.94 90 HIS A N 1
ATOM 749 C CA . HIS A 1 90 ? -10.381 8.029 -3.465 1.00 72.94 90 HIS A CA 1
ATOM 750 C C . HIS A 1 90 ? -10.765 9.149 -4.445 1.00 72.94 90 HIS A C 1
ATOM 752 O O . HIS A 1 90 ? -11.828 9.125 -5.064 1.00 72.94 90 HIS A O 1
ATOM 758 N N . ASN A 1 91 ? -9.846 10.091 -4.682 1.00 66.00 91 ASN A N 1
ATOM 759 C CA . ASN A 1 91 ? -10.030 11.138 -5.688 1.00 66.00 91 ASN A CA 1
ATOM 760 C C . ASN A 1 91 ? -10.160 10.566 -7.113 1.00 66.00 91 ASN A C 1
ATOM 762 O O . ASN A 1 91 ? -10.964 11.039 -7.911 1.00 66.00 91 ASN A O 1
ATOM 766 N N . VAL A 1 92 ? -9.386 9.541 -7.468 1.00 65.00 92 VAL A N 1
ATOM 767 C CA . VAL A 1 92 ? -9.462 8.924 -8.802 1.00 65.00 92 VAL A CA 1
ATOM 768 C C . VAL A 1 92 ? -10.838 8.300 -9.068 1.00 65.00 92 VAL A C 1
ATOM 770 O O . VAL A 1 92 ? -11.355 8.467 -10.174 1.00 65.00 92 VAL A O 1
ATOM 773 N N . GLU A 1 93 ? -11.445 7.646 -8.074 1.00 61.94 93 GLU A N 1
ATOM 774 C CA . GLU A 1 93 ? -12.786 7.053 -8.199 1.00 61.94 93 GLU A CA 1
ATOM 775 C C . GLU A 1 93 ? -13.897 8.099 -8.317 1.00 61.94 93 GLU A C 1
ATOM 777 O O . GLU A 1 93 ? -14.851 7.908 -9.070 1.00 61.94 93 GLU A O 1
ATOM 782 N N . GLN A 1 94 ? -13.772 9.222 -7.605 1.00 58.09 94 GLN A N 1
ATOM 783 C CA . GLN A 1 94 ? -14.787 10.277 -7.613 1.00 58.09 94 GLN A CA 1
ATOM 784 C C . GLN A 1 94 ? -14.872 11.032 -8.951 1.00 58.09 94 GLN A C 1
ATOM 786 O O . GLN A 1 94 ? -15.943 11.531 -9.298 1.00 58.09 94 GLN A O 1
ATOM 791 N N . TYR A 1 95 ? -13.770 11.129 -9.707 1.00 56.84 95 TYR A N 1
ATOM 792 C CA . TYR A 1 95 ? -13.667 12.044 -10.854 1.00 56.84 95 TYR A CA 1
ATOM 793 C C . TYR A 1 95 ? -13.525 11.378 -12.235 1.00 56.84 95 TYR A C 1
ATOM 795 O O . TYR A 1 95 ? -13.443 12.104 -13.229 1.00 56.84 95 TYR A O 1
ATOM 803 N N . GLN A 1 96 ? -13.483 10.042 -12.361 1.00 56.59 96 GLN A N 1
ATOM 804 C CA . GLN A 1 96 ? -13.308 9.386 -13.670 1.00 56.59 96 GLN A CA 1
ATOM 805 C C . GLN A 1 96 ? -14.405 8.363 -14.002 1.00 56.59 96 GLN A C 1
ATOM 807 O O . GLN A 1 96 ? -14.540 7.312 -13.385 1.00 56.59 96 GLN A O 1
ATOM 812 N N . GLU A 1 97 ? -15.169 8.657 -15.058 1.00 51.34 97 GLU A N 1
ATOM 813 C CA . GLU A 1 97 ? -16.129 7.727 -15.649 1.00 51.34 97 GLU A CA 1
ATOM 814 C C . GLU A 1 97 ? -15.413 6.497 -16.246 1.00 51.34 97 GLU A C 1
ATOM 816 O O . GLU A 1 97 ? -14.588 6.614 -17.149 1.00 51.34 97 GLU A O 1
ATOM 821 N N . ARG A 1 98 ? -15.826 5.308 -15.783 1.00 53.19 98 ARG A N 1
ATOM 822 C CA . ARG A 1 98 ? -15.547 3.955 -16.317 1.00 53.19 98 ARG A CA 1
ATOM 823 C C . ARG A 1 98 ? -14.143 3.384 -16.073 1.00 53.19 98 ARG A C 1
ATOM 825 O O . ARG A 1 98 ? -13.270 3.384 -16.931 1.00 53.19 98 ARG A O 1
ATOM 832 N N . HIS A 1 99 ? -14.023 2.677 -14.951 1.00 61.06 99 HIS A N 1
ATOM 833 C CA . HIS A 1 99 ? -12.877 1.841 -14.568 1.00 61.06 99 HIS A CA 1
ATOM 834 C C . HIS A 1 99 ? -12.935 0.389 -15.092 1.00 61.06 99 HIS A C 1
ATOM 836 O O . HIS A 1 99 ? -12.415 -0.523 -14.452 1.00 61.06 99 HIS A O 1
ATOM 842 N N . GLN A 1 100 ? -13.572 0.126 -16.240 1.00 59.41 100 GLN A N 1
ATOM 843 C CA . GLN A 1 100 ? -13.665 -1.251 -16.759 1.00 59.41 100 GLN A CA 1
ATOM 844 C C . GLN A 1 100 ? -12.299 -1.838 -17.149 1.00 59.41 100 GLN A C 1
ATOM 846 O O . GLN A 1 100 ? -12.097 -3.046 -17.023 1.00 59.41 100 GLN A O 1
ATOM 851 N N . ASP A 1 101 ? -11.365 -0.996 -17.589 1.00 62.53 101 ASP A N 1
ATOM 852 C CA . ASP A 1 101 ? -10.024 -1.433 -17.988 1.00 62.53 101 ASP A CA 1
ATOM 853 C C . ASP A 1 101 ? -9.158 -1.769 -16.766 1.00 62.53 101 ASP A C 1
ATOM 855 O O . ASP A 1 101 ? -8.533 -2.827 -16.711 1.00 62.53 101 ASP A O 1
ATOM 859 N N . ILE A 1 102 ? -9.263 -0.955 -15.715 1.00 66.19 102 ILE A N 1
ATOM 860 C CA . ILE A 1 102 ? -8.618 -1.186 -14.418 1.00 66.19 102 ILE A CA 1
ATOM 861 C C . ILE A 1 102 ? -9.113 -2.481 -13.766 1.00 66.19 102 ILE A C 1
ATOM 863 O O . ILE A 1 102 ? -8.325 -3.285 -13.273 1.00 66.19 102 ILE A O 1
ATOM 867 N N . GLU A 1 103 ? -10.426 -2.715 -13.780 1.00 66.50 103 GLU A N 1
ATOM 868 C CA . GLU A 1 103 ? -11.038 -3.944 -13.262 1.00 66.50 103 GLU A CA 1
ATOM 869 C C . GLU A 1 103 ? -10.441 -5.205 -13.907 1.00 66.50 103 GLU A C 1
ATOM 871 O O . GLU A 1 103 ? -10.193 -6.206 -13.224 1.00 66.50 103 GLU A O 1
ATOM 876 N N . LYS A 1 104 ? -10.161 -5.159 -15.216 1.00 69.06 104 LYS A N 1
ATOM 877 C CA . LYS A 1 104 ? -9.506 -6.264 -15.927 1.00 69.06 104 LYS A CA 1
ATOM 878 C C . LYS A 1 104 ? -8.050 -6.424 -15.505 1.00 69.06 104 LYS A C 1
ATOM 880 O O . LYS A 1 104 ? -7.634 -7.556 -15.259 1.00 69.06 104 LYS A O 1
ATOM 885 N N . GLU A 1 105 ? -7.300 -5.336 -15.379 1.00 69.25 105 GLU A N 1
ATOM 886 C CA . GLU A 1 105 ? -5.889 -5.372 -14.968 1.00 69.25 105 GLU A CA 1
ATOM 887 C C . GLU A 1 105 ? -5.725 -5.910 -13.537 1.00 69.25 105 GLU A C 1
ATOM 889 O O . GLU A 1 105 ? -4.897 -6.788 -13.285 1.00 69.25 105 GLU A O 1
ATOM 894 N N . PHE A 1 106 ? -6.598 -5.506 -12.612 1.00 73.31 106 PHE A N 1
ATOM 895 C CA . PHE A 1 106 ? -6.580 -6.001 -11.233 1.00 73.31 106 PHE A CA 1
ATOM 896 C C . PHE A 1 106 ? -7.194 -7.394 -11.050 1.00 73.31 106 PHE A C 1
ATOM 898 O O . PHE A 1 106 ? -7.035 -8.002 -9.987 1.00 73.31 106 PHE A O 1
ATOM 905 N N . SER A 1 107 ? -7.844 -7.962 -12.070 1.00 76.75 107 SER A N 1
ATOM 906 C CA . SER A 1 107 ? -8.451 -9.299 -11.984 1.00 76.75 107 SER A CA 1
ATOM 907 C C . SER A 1 107 ? -7.440 -10.402 -11.639 1.00 76.75 107 SER A C 1
ATOM 909 O O . SER A 1 107 ? -7.778 -11.365 -10.943 1.00 76.75 107 SER A O 1
ATOM 911 N N . LEU A 1 108 ? -6.185 -10.249 -12.073 1.00 76.12 108 LEU A N 1
ATOM 912 C CA . LEU A 1 108 ? -5.097 -11.177 -11.763 1.00 76.12 108 LEU A CA 1
ATOM 913 C C . LEU A 1 108 ? -4.653 -11.060 -10.302 1.00 76.12 108 LEU A C 1
ATOM 915 O O . LEU A 1 108 ? -4.389 -12.074 -9.654 1.00 76.12 108 LEU A O 1
ATOM 919 N N . ILE A 1 109 ? -4.633 -9.841 -9.763 1.00 80.12 109 ILE A N 1
ATOM 920 C CA . ILE A 1 109 ? -4.245 -9.563 -8.375 1.00 80.12 109 ILE A CA 1
ATOM 921 C C . ILE A 1 109 ? -5.283 -10.122 -7.402 1.00 80.12 109 ILE A C 1
ATOM 923 O O . ILE A 1 109 ? -4.916 -10.659 -6.364 1.00 80.12 109 ILE A O 1
ATOM 927 N N . ARG A 1 110 ? -6.569 -10.135 -7.770 1.00 82.44 110 ARG A N 1
ATOM 928 C CA . ARG A 1 110 ? -7.647 -10.692 -6.928 1.00 82.44 110 ARG A CA 1
ATOM 929 C C . ARG A 1 110 ? -7.473 -12.161 -6.547 1.00 82.44 110 ARG A C 1
ATOM 931 O O . ARG A 1 110 ? -8.040 -12.611 -5.553 1.00 82.44 110 ARG A O 1
ATOM 938 N N . LYS A 1 111 ? -6.705 -12.912 -7.339 1.00 83.62 111 LYS A N 1
ATOM 939 C CA . LYS A 1 111 ? -6.399 -14.330 -7.094 1.00 83.62 111 LYS A CA 1
ATOM 940 C C . LYS A 1 111 ? -5.211 -14.529 -6.149 1.00 83.62 111 LYS A C 1
ATOM 942 O O . LYS A 1 111 ? -4.957 -15.656 -5.734 1.00 83.62 111 LYS A O 1
ATOM 947 N N . ARG A 1 112 ? -4.460 -13.467 -5.850 1.00 83.69 112 ARG A N 1
ATOM 948 C CA . ARG A 1 112 ? -3.257 -13.500 -5.014 1.00 83.69 112 ARG A CA 1
ATOM 949 C C . ARG A 1 112 ? -3.620 -13.474 -3.529 1.00 83.69 112 ARG A C 1
ATOM 951 O O . ARG A 1 112 ? -4.678 -12.970 -3.147 1.00 83.69 112 ARG A O 1
ATOM 958 N N . ILE A 1 113 ? -2.723 -13.997 -2.692 1.00 88.44 113 ILE A N 1
ATOM 959 C CA . ILE A 1 113 ? -2.905 -13.989 -1.234 1.00 88.44 113 ILE A CA 1
ATOM 960 C C . ILE A 1 113 ? -2.913 -12.555 -0.701 1.00 88.44 113 ILE A C 1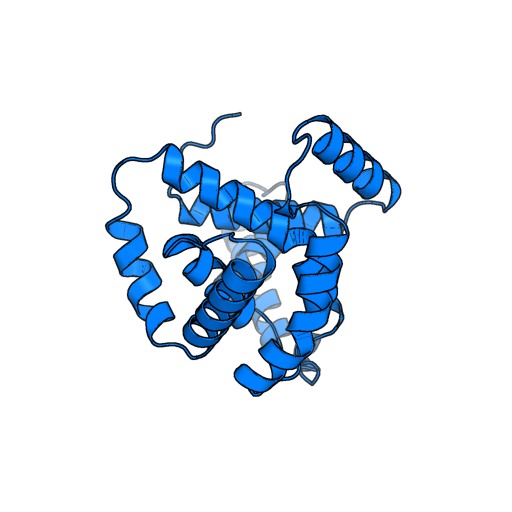
ATOM 962 O O . ILE A 1 113 ? -3.742 -12.224 0.140 1.00 88.44 113 ILE A O 1
ATOM 966 N N . GLU A 1 114 ? -2.087 -11.682 -1.277 1.00 91.69 114 GLU A N 1
ATOM 967 C CA . GLU A 1 114 ? -1.968 -10.267 -0.936 1.00 91.69 114 GLU A CA 1
ATOM 968 C C . GLU A 1 114 ? -3.314 -9.556 -1.011 1.00 91.69 114 GLU A C 1
ATOM 970 O O . GLU A 1 114 ? -3.655 -8.821 -0.096 1.00 91.69 114 GLU A O 1
ATOM 975 N N . TYR A 1 115 ? -4.132 -9.851 -2.024 1.00 91.69 115 TYR A N 1
ATOM 976 C CA . TYR A 1 115 ? -5.469 -9.272 -2.136 1.00 91.69 115 TYR A CA 1
ATOM 977 C C . TYR A 1 115 ? -6.403 -9.701 -1.000 1.00 91.69 115 TYR A C 1
ATOM 979 O O . TYR A 1 115 ? -7.173 -8.890 -0.489 1.00 91.69 115 TYR A O 1
ATOM 987 N N . GLN A 1 116 ? -6.322 -10.960 -0.563 1.00 93.12 116 GLN A N 1
ATOM 988 C CA . GLN A 1 116 ? -7.099 -11.434 0.585 1.00 93.12 116 GLN A CA 1
ATOM 989 C C . GLN A 1 116 ? -6.618 -10.787 1.888 1.00 93.12 116 GLN A C 1
ATOM 991 O O . GLN A 1 11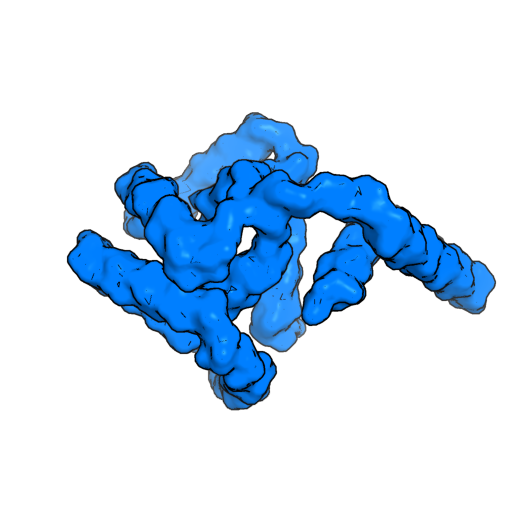6 ? -7.434 -10.436 2.739 1.00 93.12 116 GLN A O 1
ATOM 996 N N . VAL A 1 117 ? -5.308 -10.574 2.031 1.00 94.19 117 VAL A N 1
ATOM 997 C CA . VAL A 1 117 ? -4.744 -9.843 3.175 1.00 94.19 117 VAL A CA 1
ATOM 998 C C . VAL A 1 117 ? -5.183 -8.379 3.163 1.00 94.19 117 VAL A C 1
ATOM 1000 O O . VAL A 1 117 ? -5.604 -7.862 4.196 1.00 94.19 117 VAL A O 1
ATOM 1003 N N . SER A 1 118 ? -5.182 -7.725 2.001 1.00 94.69 118 SER A N 1
ATOM 1004 C CA . SER A 1 118 ? -5.684 -6.357 1.839 1.00 94.69 118 SER A CA 1
ATOM 1005 C C . SER A 1 118 ? -7.169 -6.240 2.168 1.00 94.69 118 SER A C 1
ATOM 1007 O O . SER A 1 118 ? -7.570 -5.276 2.815 1.00 94.69 118 SER A O 1
ATOM 1009 N N . LYS A 1 119 ? -7.987 -7.234 1.798 1.00 95.56 119 LYS A N 1
ATOM 1010 C CA . LYS A 1 119 ? -9.398 -7.288 2.208 1.00 95.56 119 LYS A CA 1
ATOM 1011 C C . LYS A 1 119 ? -9.552 -7.369 3.719 1.00 95.56 119 LYS A C 1
ATOM 1013 O O . LYS A 1 119 ? -10.280 -6.563 4.283 1.00 95.56 119 LYS A O 1
ATOM 1018 N N . LYS A 1 120 ? -8.830 -8.282 4.375 1.00 95.75 120 LYS A N 1
ATOM 1019 C CA . LYS A 1 120 ? -8.835 -8.397 5.842 1.00 95.75 120 LYS A CA 1
ATOM 1020 C C . LYS A 1 120 ? -8.403 -7.094 6.516 1.00 95.75 120 LYS A C 1
ATOM 1022 O O . LYS A 1 120 ? -8.987 -6.707 7.522 1.00 95.75 120 LYS A O 1
ATOM 1027 N N . LEU A 1 121 ? -7.396 -6.408 5.969 1.00 95.25 121 LEU A N 1
ATOM 1028 C CA . LEU A 1 121 ? -6.987 -5.092 6.462 1.00 95.25 121 LEU A CA 1
ATOM 1029 C C . LEU A 1 121 ? -8.130 -4.075 6.332 1.00 95.25 121 LEU A C 1
ATOM 1031 O O . LEU A 1 121 ? -8.422 -3.380 7.301 1.00 95.25 121 LEU A O 1
ATOM 1035 N N . GLY A 1 122 ? -8.804 -4.032 5.180 1.00 94.56 122 GLY A N 1
ATOM 1036 C CA . GLY A 1 122 ? -9.974 -3.178 4.959 1.00 94.56 122 GLY A CA 1
ATOM 1037 C C . GLY A 1 122 ? -11.147 -3.495 5.893 1.00 94.56 122 GLY A C 1
ATOM 1038 O O . GLY A 1 122 ? -11.772 -2.582 6.418 1.00 94.56 122 GLY A O 1
ATOM 1039 N N . GLU A 1 123 ? -11.411 -4.771 6.177 1.00 95.94 123 GLU A N 1
ATOM 1040 C CA . GLU A 1 123 ? -12.439 -5.191 7.142 1.00 95.94 123 GLU A CA 1
ATOM 1041 C C . GLU A 1 123 ? -12.118 -4.701 8.559 1.00 95.94 123 GLU A C 1
ATOM 1043 O O . GLU A 1 123 ? -12.996 -4.190 9.252 1.00 95.94 123 GLU A O 1
ATOM 1048 N N . ARG A 1 124 ? -10.855 -4.810 8.988 1.00 95.62 124 ARG A N 1
ATOM 1049 C CA . ARG A 1 124 ? -10.406 -4.309 10.298 1.00 95.62 124 ARG A CA 1
ATOM 1050 C C . ARG A 1 124 ? -10.449 -2.782 10.366 1.00 95.62 124 ARG A C 1
ATOM 1052 O O . ARG A 1 124 ? -10.791 -2.234 11.410 1.00 95.62 124 ARG A O 1
ATOM 1059 N N . LEU A 1 125 ? -10.123 -2.108 9.262 1.00 94.25 125 LEU A N 1
ATOM 1060 C CA . LEU A 1 125 ? -10.220 -0.654 9.141 1.00 94.25 125 LEU A CA 1
ATOM 1061 C C . LEU A 1 125 ? -11.676 -0.199 9.310 1.00 94.25 125 LEU A C 1
ATOM 1063 O O . LEU A 1 125 ? -11.949 0.676 10.128 1.00 94.25 125 LEU A O 1
ATOM 1067 N N . PHE A 1 126 ? -12.610 -0.862 8.625 1.00 94.56 126 PHE A N 1
ATOM 1068 C CA . PHE A 1 126 ? -14.040 -0.597 8.756 1.00 94.56 126 PHE A CA 1
ATOM 1069 C C . PHE A 1 126 ? -14.550 -0.869 10.176 1.00 94.56 126 PHE A C 1
ATOM 1071 O O . PHE A 1 126 ? -15.294 -0.070 10.729 1.00 94.56 126 PHE A O 1
ATOM 1078 N N . GLN A 1 127 ? -14.117 -1.958 10.811 1.00 95.00 127 GLN A N 1
ATOM 1079 C CA . GLN A 1 127 ? -14.534 -2.282 12.180 1.00 95.00 127 GLN A CA 1
ATOM 1080 C C . GLN A 1 127 ? -14.089 -1.247 13.220 1.00 95.00 127 GLN A C 1
ATOM 1082 O O . GLN A 1 127 ? -14.793 -1.057 14.208 1.00 95.00 127 GLN A O 1
ATOM 1087 N N . LYS A 1 128 ? -12.921 -0.617 13.035 1.00 94.19 128 LYS A N 1
ATOM 1088 C CA . LYS A 1 128 ? -12.372 0.341 14.006 1.00 94.19 128 LYS A CA 1
ATOM 1089 C C . LYS A 1 128 ? -12.767 1.789 13.713 1.00 94.19 128 LYS A C 1
ATOM 1091 O O . LYS A 1 128 ? -13.025 2.531 14.652 1.00 94.19 128 LYS A O 1
ATOM 1096 N N . PHE A 1 129 ? -12.799 2.177 12.440 1.00 91.88 129 PHE A N 1
ATOM 1097 C CA . PHE A 1 129 ? -12.966 3.573 12.020 1.00 91.88 129 PHE A CA 1
ATOM 1098 C C . PHE A 1 129 ? -14.176 3.808 11.112 1.00 91.88 129 PHE A C 1
ATOM 1100 O O . PHE A 1 129 ? -14.374 4.929 10.664 1.00 91.88 129 PHE A O 1
ATOM 1107 N N . GLU A 1 130 ? -14.951 2.769 10.786 1.00 92.31 130 GLU A N 1
ATOM 1108 C CA . GLU A 1 130 ? -16.067 2.832 9.825 1.00 92.31 130 GLU A CA 1
ATOM 1109 C C . GLU A 1 130 ? -15.646 3.277 8.408 1.00 92.31 130 GLU A C 1
ATOM 1111 O O . GLU A 1 130 ? -16.477 3.636 7.576 1.00 92.31 130 GLU A O 1
ATOM 1116 N N . ILE A 1 131 ? -14.349 3.177 8.090 1.00 89.88 131 ILE A N 1
ATOM 1117 C CA . ILE A 1 131 ? -13.796 3.481 6.767 1.00 89.88 131 ILE A CA 1
ATOM 1118 C C . ILE A 1 131 ? -13.819 2.220 5.905 1.00 89.88 131 ILE A C 1
ATOM 1120 O O . ILE A 1 131 ? -13.122 1.240 6.181 1.00 89.88 131 ILE A O 1
ATOM 1124 N N . SER A 1 132 ? -14.609 2.247 4.834 1.00 90.00 132 SER A N 1
ATOM 1125 C CA . SER A 1 132 ? -14.665 1.172 3.845 1.00 90.00 132 SER A CA 1
ATOM 1126 C C . SER A 1 132 ? -13.674 1.417 2.714 1.00 90.00 132 SER A C 1
ATOM 1128 O O . SER A 1 132 ? -13.780 2.431 2.028 1.00 90.00 132 SER A O 1
ATOM 1130 N N . LEU A 1 133 ? -12.780 0.457 2.471 1.00 89.81 133 LEU A N 1
ATOM 1131 C CA . LEU A 1 133 ? -11.925 0.489 1.287 1.00 89.81 133 LEU A CA 1
ATOM 1132 C C . LEU A 1 133 ? -12.685 0.007 0.048 1.00 89.81 133 LEU A C 1
ATOM 1134 O O . LEU A 1 133 ? -13.338 -1.044 0.069 1.00 89.81 133 LEU A O 1
ATOM 1138 N N . SER A 1 134 ? -12.556 0.745 -1.046 1.00 87.25 134 SER A N 1
ATOM 1139 C CA . SER A 1 134 ? -13.099 0.387 -2.349 1.00 87.25 134 SER A CA 1
ATOM 1140 C C . SER A 1 134 ? -12.387 -0.829 -2.959 1.00 87.25 134 SER A C 1
ATOM 1142 O O . SER A 1 134 ? -11.315 -1.266 -2.527 1.00 87.25 134 SER A O 1
ATOM 1144 N N . GLY A 1 135 ? -12.953 -1.379 -4.038 1.00 83.38 135 GLY A N 1
ATOM 1145 C CA . GLY A 1 135 ? -12.302 -2.451 -4.793 1.00 83.38 135 GLY A CA 1
ATOM 1146 C C . GLY A 1 135 ? -10.935 -2.045 -5.357 1.00 83.38 135 GLY A C 1
ATOM 1147 O O . GLY A 1 135 ? -10.027 -2.883 -5.396 1.00 83.38 135 GLY A O 1
ATOM 1148 N N . LEU A 1 136 ? -10.773 -0.782 -5.762 1.00 81.50 136 LEU A N 1
ATOM 1149 C CA . LEU A 1 136 ? -9.510 -0.239 -6.259 1.00 81.50 136 LEU A CA 1
ATOM 1150 C C . LEU A 1 136 ? -8.501 -0.062 -5.128 1.00 81.50 136 LEU A C 1
ATOM 1152 O O . LEU A 1 136 ? -7.365 -0.502 -5.268 1.00 81.50 136 LEU A O 1
ATOM 1156 N N . GLU A 1 137 ? -8.919 0.510 -4.001 1.00 87.00 137 GLU A N 1
ATOM 1157 C CA . GLU A 1 137 ? -8.064 0.745 -2.832 1.00 87.00 137 GLU A CA 1
ATOM 1158 C C . GLU A 1 137 ? -7.543 -0.573 -2.250 1.00 87.00 137 GLU A C 1
ATOM 1160 O O . GLU A 1 137 ? -6.346 -0.723 -2.007 1.00 87.00 137 GLU A O 1
ATOM 1165 N N . VAL A 1 138 ? -8.403 -1.588 -2.129 1.00 90.56 138 VAL A N 1
ATOM 1166 C CA . VAL A 1 138 ? -7.978 -2.941 -1.736 1.00 90.56 138 VAL A CA 1
ATOM 1167 C C . VAL A 1 138 ? -6.963 -3.505 -2.733 1.00 90.56 138 VAL A C 1
ATOM 1169 O O . VAL A 1 138 ? -5.985 -4.141 -2.337 1.00 90.56 138 VAL A O 1
ATOM 1172 N N . SER A 1 139 ? -7.174 -3.277 -4.030 1.00 85.88 139 SER A N 1
ATOM 1173 C CA . SER A 1 139 ? -6.264 -3.776 -5.061 1.00 85.88 139 SER A CA 1
ATOM 1174 C C . SER A 1 139 ? -4.926 -3.027 -5.074 1.00 85.88 139 SER A C 1
ATOM 1176 O O . SER A 1 139 ? -3.891 -3.650 -5.296 1.00 85.88 139 SER A O 1
ATOM 1178 N N . LEU A 1 140 ? -4.923 -1.727 -4.770 1.00 85.19 140 LEU A N 1
ATOM 1179 C CA . LEU A 1 140 ? -3.719 -0.925 -4.568 1.00 85.19 140 LEU A CA 1
ATOM 1180 C C . LEU A 1 140 ? -2.895 -1.475 -3.405 1.00 85.19 140 LEU A C 1
ATOM 1182 O O . LEU A 1 140 ? -1.708 -1.750 -3.573 1.00 85.19 140 LEU A O 1
ATOM 1186 N N . VAL A 1 141 ? -3.519 -1.674 -2.239 1.00 89.50 141 VAL A N 1
ATOM 1187 C CA . VAL A 1 141 ? -2.828 -2.242 -1.072 1.00 89.50 141 VAL A CA 1
ATOM 1188 C C . VAL A 1 141 ? -2.238 -3.606 -1.430 1.00 89.50 141 VAL A C 1
ATOM 1190 O O . VAL A 1 141 ? -1.105 -3.900 -1.059 1.00 89.50 141 VAL A O 1
ATOM 1193 N N . ALA A 1 142 ? -2.954 -4.418 -2.209 1.00 88.44 142 ALA A N 1
ATOM 1194 C CA . ALA A 1 142 ? -2.458 -5.718 -2.644 1.00 88.44 142 ALA A CA 1
ATOM 1195 C C . ALA A 1 142 ? -1.205 -5.599 -3.527 1.00 88.44 142 ALA A C 1
ATOM 1197 O O . ALA A 1 142 ? -0.259 -6.362 -3.344 1.00 88.44 142 ALA A O 1
ATOM 1198 N N . VAL A 1 143 ? -1.165 -4.628 -4.446 1.00 83.94 143 VAL A N 1
ATOM 1199 C CA . VAL A 1 143 ? 0.027 -4.327 -5.262 1.00 83.94 143 VAL A CA 1
ATOM 1200 C C . VAL A 1 143 ? 1.202 -3.892 -4.394 1.00 83.94 143 VAL A C 1
ATOM 1202 O O . VAL A 1 143 ? 2.320 -4.363 -4.601 1.00 83.94 143 VAL A O 1
ATOM 1205 N N . LEU A 1 144 ? 0.960 -3.045 -3.395 1.00 83.75 144 LEU A N 1
ATOM 1206 C CA . LEU A 1 144 ? 2.004 -2.620 -2.464 1.00 83.75 144 LEU A CA 1
ATOM 1207 C C . LEU A 1 144 ? 2.578 -3.823 -1.703 1.00 83.75 144 LEU A C 1
ATOM 1209 O O . LEU A 1 144 ? 3.789 -4.034 -1.714 1.00 83.75 144 LEU A O 1
ATOM 1213 N N . LEU A 1 145 ? 1.718 -4.681 -1.145 1.00 85.88 145 LEU A N 1
ATOM 1214 C CA . LEU A 1 145 ? 2.135 -5.899 -0.439 1.00 85.88 145 LEU A CA 1
ATOM 1215 C C . LEU A 1 145 ? 2.875 -6.896 -1.346 1.00 85.88 145 LEU A C 1
ATOM 1217 O O . LEU A 1 145 ? 3.802 -7.574 -0.884 1.00 85.88 145 LEU A O 1
ATOM 1221 N N . LEU A 1 146 ? 2.490 -6.979 -2.625 1.00 83.12 146 LEU A N 1
ATOM 1222 C CA . LEU A 1 146 ? 3.183 -7.778 -3.643 1.00 83.12 146 LEU A CA 1
ATOM 1223 C C . LEU A 1 146 ? 4.596 -7.246 -3.899 1.00 83.12 146 LEU A C 1
ATOM 1225 O O . LEU A 1 146 ? 5.529 -8.037 -4.018 1.00 83.12 146 LEU A O 1
ATOM 1229 N N . SER A 1 147 ? 4.758 -5.921 -3.955 1.00 75.38 147 SER A N 1
ATOM 1230 C CA . SER A 1 147 ? 6.050 -5.275 -4.215 1.00 75.38 147 SER A CA 1
ATOM 1231 C C . SER A 1 147 ? 7.062 -5.453 -3.075 1.00 75.38 147 SER A C 1
ATOM 1233 O O . SER A 1 147 ? 8.272 -5.401 -3.317 1.00 75.38 147 SER A O 1
ATOM 1235 N N . TYR A 1 148 ? 6.575 -5.712 -1.855 1.00 74.81 148 TYR A N 1
ATOM 1236 C CA . TYR A 1 148 ? 7.409 -5.827 -0.664 1.00 74.81 148 TYR A CA 1
ATOM 1237 C C . TYR A 1 148 ? 8.240 -7.107 -0.623 1.00 74.81 148 TYR A C 1
ATOM 1239 O O . TYR A 1 148 ? 7.744 -8.232 -0.779 1.00 74.81 148 TYR A O 1
ATOM 1247 N N . ARG A 1 149 ? 9.526 -6.909 -0.363 1.00 64.50 149 ARG A N 1
ATOM 1248 C CA . ARG A 1 149 ? 10.572 -7.915 -0.231 1.00 64.50 149 ARG A CA 1
ATOM 1249 C C . ARG A 1 149 ? 10.511 -8.580 1.137 1.00 64.50 149 ARG A C 1
ATOM 1251 O O . ARG A 1 149 ? 9.965 -8.051 2.109 1.00 64.50 149 ARG A O 1
ATOM 1258 N N . LYS A 1 150 ? 11.086 -9.778 1.216 1.00 63.97 150 LYS A N 1
ATOM 1259 C CA . LYS A 1 150 ? 11.259 -10.454 2.504 1.00 63.97 150 LYS A CA 1
ATOM 1260 C C . LYS A 1 150 ? 12.419 -9.817 3.266 1.00 63.97 150 LYS A C 1
ATOM 1262 O O . LYS A 1 150 ? 13.396 -9.394 2.661 1.00 63.97 150 LYS A O 1
ATOM 1267 N N . ASP A 1 151 ? 12.350 -9.817 4.593 1.00 53.16 151 ASP A N 1
ATOM 1268 C CA . ASP A 1 151 ? 13.421 -9.310 5.469 1.00 53.16 151 ASP A CA 1
ATOM 1269 C C . ASP A 1 151 ? 14.756 -10.073 5.281 1.00 53.16 151 ASP A C 1
ATOM 1271 O O . ASP A 1 151 ? 15.837 -9.534 5.486 1.00 53.16 151 ASP A O 1
ATOM 1275 N N . LEU A 1 152 ? 14.681 -11.319 4.790 1.00 46.84 152 LEU A N 1
ATOM 1276 C CA . LEU A 1 152 ? 15.828 -12.156 4.411 1.00 46.84 152 LEU A CA 1
ATOM 1277 C C . LEU A 1 152 ? 16.239 -12.037 2.930 1.00 46.84 152 LEU A C 1
ATOM 1279 O O . LEU A 1 152 ? 17.081 -12.815 2.481 1.00 46.84 152 LEU A O 1
ATOM 1283 N N . ASP A 1 153 ? 15.706 -11.079 2.165 1.00 44.78 153 ASP A N 1
ATOM 1284 C CA . ASP A 1 153 ? 16.284 -10.731 0.864 1.00 44.78 153 ASP A CA 1
ATOM 1285 C C . ASP A 1 153 ? 17.541 -9.876 1.078 1.00 44.78 153 ASP A C 1
ATOM 1287 O O . ASP A 1 153 ? 17.562 -8.663 0.872 1.00 44.78 153 ASP A O 1
ATOM 1291 N N . ILE A 1 154 ? 18.651 -10.566 1.348 1.00 43.34 154 ILE A N 1
ATOM 1292 C CA . ILE A 1 154 ? 20.036 -10.093 1.144 1.00 43.34 154 ILE A CA 1
ATOM 1293 C C . ILE A 1 154 ? 20.291 -9.780 -0.363 1.00 43.34 154 ILE A C 1
ATOM 1295 O O . ILE A 1 154 ? 21.385 -9.446 -0.801 1.00 43.34 154 ILE A O 1
ATOM 1299 N N . HIS A 1 155 ? 19.255 -9.835 -1.203 1.00 47.72 155 HIS A N 1
ATOM 1300 C CA . HIS A 1 155 ? 19.296 -9.672 -2.650 1.00 47.72 155 HIS A CA 1
ATOM 1301 C C . HIS A 1 155 ? 19.285 -8.224 -3.156 1.00 47.72 155 HIS A C 1
ATOM 1303 O O . HIS A 1 155 ? 19.323 -8.024 -4.371 1.00 47.72 155 HIS A O 1
ATOM 1309 N N . ALA A 1 156 ? 19.327 -7.215 -2.277 1.00 45.84 156 ALA A N 1
ATOM 1310 C CA . ALA A 1 156 ? 19.785 -5.882 -2.694 1.00 45.84 156 ALA A CA 1
ATOM 1311 C C . ALA A 1 156 ? 21.219 -5.927 -3.282 1.00 45.84 156 ALA A C 1
ATOM 1313 O O . ALA A 1 156 ? 21.577 -5.060 -4.073 1.00 45.84 156 ALA A O 1
ATOM 1314 N N . GLU A 1 157 ? 21.980 -6.994 -2.986 1.00 45.56 157 GLU A N 1
ATOM 1315 C CA . GLU A 1 157 ? 23.237 -7.371 -3.646 1.00 45.56 157 GLU A CA 1
ATOM 1316 C C . GLU A 1 157 ? 23.170 -8.711 -4.413 1.00 45.56 157 GLU A C 1
ATOM 1318 O O . GLU A 1 157 ? 24.194 -9.358 -4.616 1.00 45.56 157 GLU A O 1
ATOM 1323 N N . SER A 1 158 ? 21.992 -9.176 -4.847 1.00 54.00 158 SER A N 1
ATOM 1324 C CA . SER A 1 158 ? 21.952 -10.359 -5.725 1.00 54.00 158 SER A CA 1
ATOM 1325 C C . SER A 1 158 ? 22.559 -10.030 -7.085 1.00 54.00 158 SER A C 1
ATOM 1327 O O . SER A 1 158 ? 22.316 -8.951 -7.634 1.00 54.00 158 SER A O 1
ATOM 1329 N N . ASP A 1 159 ? 23.322 -10.969 -7.642 1.00 53.50 159 ASP A N 1
ATOM 1330 C CA . ASP A 1 159 ? 23.901 -10.828 -8.979 1.00 53.50 159 ASP A CA 1
ATOM 1331 C C . ASP A 1 159 ? 22.830 -10.525 -10.036 1.00 53.50 159 ASP A C 1
ATOM 1333 O O . ASP A 1 159 ? 23.079 -9.722 -10.929 1.00 53.50 159 ASP A O 1
ATOM 1337 N N . ASP A 1 160 ? 21.612 -11.048 -9.879 1.00 55.97 160 ASP A N 1
ATOM 1338 C CA . ASP A 1 160 ? 20.477 -10.775 -10.769 1.00 55.97 160 ASP A CA 1
ATOM 1339 C C . ASP A 1 160 ? 20.062 -9.294 -10.763 1.00 55.97 160 ASP A C 1
ATOM 1341 O O . ASP A 1 160 ? 19.759 -8.720 -11.809 1.00 55.97 160 ASP A O 1
ATOM 1345 N N . PHE A 1 161 ? 20.093 -8.633 -9.599 1.00 61.59 161 PHE A N 1
ATOM 1346 C CA . PHE A 1 161 ? 19.781 -7.205 -9.490 1.00 61.59 161 PHE A CA 1
ATOM 1347 C C . PHE A 1 161 ? 20.890 -6.337 -10.093 1.00 61.59 161 PHE A C 1
ATOM 1349 O O . PHE A 1 161 ? 20.600 -5.352 -10.776 1.00 61.59 161 PHE A O 1
ATOM 1356 N N . ARG A 1 162 ? 22.161 -6.7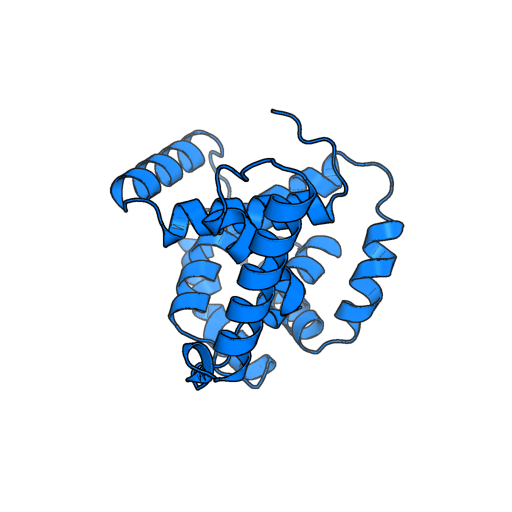24 -9.902 1.00 63.16 162 ARG A N 1
ATOM 1357 C CA . ARG A 1 162 ? 23.289 -6.061 -10.578 1.00 63.16 162 ARG A CA 1
ATOM 1358 C C . ARG A 1 162 ? 23.215 -6.246 -12.089 1.00 63.16 162 ARG A C 1
ATOM 1360 O O . ARG A 1 162 ? 23.405 -5.277 -12.813 1.00 63.16 162 ARG A O 1
ATOM 1367 N N . GLN A 1 163 ? 22.898 -7.447 -12.561 1.00 69.19 163 GLN A N 1
ATOM 1368 C CA . GLN A 1 163 ? 22.770 -7.743 -13.987 1.00 69.19 163 GLN A CA 1
ATOM 1369 C C . GLN A 1 163 ? 21.604 -6.987 -14.625 1.00 69.19 163 GLN A C 1
ATOM 1371 O O . GLN A 1 163 ? 21.778 -6.412 -15.696 1.00 69.19 163 GLN A O 1
ATOM 1376 N N . LEU A 1 164 ? 20.447 -6.911 -13.960 1.00 77.50 164 LEU A N 1
ATOM 1377 C CA . LEU A 1 164 ? 19.309 -6.137 -14.458 1.00 77.50 164 LEU A CA 1
ATOM 1378 C C . LEU A 1 164 ? 19.625 -4.637 -14.518 1.00 77.50 164 LEU A C 1
ATOM 1380 O O . LEU A 1 164 ? 19.304 -3.986 -15.511 1.00 77.50 164 LEU A O 1
ATOM 1384 N N . LYS A 1 165 ? 20.285 -4.090 -13.489 1.00 76.12 165 LYS A N 1
ATOM 1385 C CA . LYS A 1 165 ? 20.725 -2.688 -13.487 1.00 76.12 165 LYS A CA 1
ATOM 1386 C C . LYS A 1 165 ? 21.695 -2.413 -14.638 1.00 76.12 165 LYS A C 1
ATOM 1388 O O . LYS A 1 165 ? 21.467 -1.472 -15.387 1.00 76.12 165 LYS A O 1
ATOM 1393 N N . LEU A 1 166 ? 22.708 -3.264 -14.818 1.00 78.69 166 LEU A N 1
ATOM 1394 C CA . LEU A 1 166 ? 23.681 -3.149 -15.910 1.00 78.69 166 LEU A CA 1
ATOM 1395 C C . LEU A 1 166 ? 23.008 -3.228 -17.286 1.00 78.69 166 LEU A C 1
ATOM 1397 O O . LEU A 1 166 ? 23.303 -2.416 -18.155 1.00 78.69 166 LEU A O 1
ATOM 1401 N N . ALA A 1 167 ? 22.054 -4.143 -17.471 1.00 80.88 167 ALA A N 1
ATOM 1402 C CA . ALA A 1 167 ? 21.316 -4.267 -18.726 1.00 80.88 167 ALA A CA 1
ATOM 1403 C C . ALA A 1 167 ? 20.460 -3.024 -19.030 1.00 80.88 167 ALA A C 1
ATOM 1405 O O . ALA A 1 167 ? 20.361 -2.604 -20.183 1.00 80.88 167 ALA A O 1
ATOM 1406 N N . LEU A 1 168 ? 19.849 -2.415 -18.009 1.00 84.38 168 LEU A N 1
ATOM 1407 C CA . LEU A 1 168 ? 19.079 -1.179 -18.166 1.00 84.38 168 LEU A CA 1
ATOM 1408 C C . LEU A 1 168 ? 19.978 0.034 -18.431 1.00 84.38 168 LEU A C 1
ATOM 1410 O O . LEU A 1 168 ? 19.629 0.874 -19.258 1.00 84.38 168 LEU A O 1
ATOM 1414 N N . GLU A 1 169 ? 21.140 0.112 -17.783 1.00 84.00 169 GLU A N 1
ATOM 1415 C CA . GLU A 1 169 ? 22.157 1.136 -18.058 1.00 84.00 169 GLU A CA 1
ATOM 1416 C C . GLU A 1 169 ? 22.674 1.027 -19.497 1.00 84.00 169 GLU A C 1
ATOM 1418 O O . GLU A 1 169 ? 22.720 2.030 -20.212 1.00 84.00 169 GLU A O 1
ATOM 1423 N N . GLU A 1 170 ? 22.986 -0.188 -19.957 1.00 82.88 170 GLU A N 1
ATOM 1424 C CA . GLU A 1 170 ? 23.386 -0.449 -21.342 1.00 82.88 170 GLU A CA 1
ATOM 1425 C C . GLU A 1 170 ? 22.273 -0.100 -22.334 1.00 82.88 170 GLU A C 1
ATOM 1427 O O . GLU A 1 170 ? 22.545 0.489 -23.381 1.00 82.88 170 GLU A O 1
ATOM 1432 N N . PHE A 1 171 ? 21.016 -0.408 -22.004 1.00 84.88 171 PHE A N 1
ATOM 1433 C CA . PHE A 1 171 ? 19.870 -0.047 -22.834 1.00 84.88 171 PHE A CA 1
ATOM 1434 C C . PHE A 1 171 ? 19.721 1.472 -22.975 1.00 84.88 171 PHE A C 1
ATOM 1436 O O . PHE A 1 171 ? 19.565 1.963 -24.094 1.00 84.88 171 PHE A O 1
ATOM 1443 N N . ILE A 1 172 ? 19.794 2.220 -21.868 1.00 84.25 172 ILE A N 1
ATOM 1444 C CA . ILE A 1 172 ? 19.715 3.688 -21.887 1.00 84.25 172 ILE A CA 1
ATOM 1445 C C . ILE A 1 172 ? 20.880 4.259 -22.695 1.00 84.25 172 ILE A C 1
ATOM 1447 O O . ILE A 1 172 ? 20.661 5.084 -23.580 1.00 84.25 172 ILE A O 1
ATOM 1451 N N . TRP A 1 173 ? 22.100 3.778 -22.455 1.00 82.88 173 TRP A N 1
ATOM 1452 C CA . TRP A 1 173 ? 23.275 4.218 -23.203 1.00 82.88 173 TRP A CA 1
ATOM 1453 C C . TRP A 1 173 ? 23.130 3.953 -24.706 1.00 82.88 173 TRP A C 1
ATOM 1455 O O . TRP A 1 173 ? 23.383 4.835 -25.532 1.00 82.88 173 TRP A O 1
ATOM 1465 N N . TYR A 1 174 ? 22.661 2.759 -25.078 1.00 81.81 174 TYR A N 1
ATOM 1466 C CA . TYR A 1 174 ? 22.406 2.415 -26.471 1.00 81.81 174 TYR A CA 1
ATOM 1467 C C . TYR A 1 174 ? 21.340 3.332 -27.078 1.00 81.81 174 TYR A C 1
ATOM 1469 O O . TYR A 1 174 ? 21.544 3.879 -28.161 1.00 81.81 174 TYR A O 1
ATOM 1477 N N . PHE A 1 175 ? 20.241 3.568 -26.367 1.00 83.12 175 PHE A N 1
ATOM 1478 C CA . PHE A 1 175 ? 19.159 4.449 -26.799 1.00 83.12 175 PHE A CA 1
ATOM 1479 C C . PHE A 1 175 ? 19.644 5.884 -27.063 1.00 83.12 175 PHE A C 1
ATOM 1481 O O . PHE A 1 175 ? 19.391 6.434 -28.138 1.00 83.12 175 PHE A O 1
ATOM 1488 N N . GLU A 1 176 ? 20.418 6.464 -26.145 1.00 83.31 176 GLU A N 1
ATOM 1489 C CA . GLU A 1 176 ? 21.010 7.799 -26.312 1.00 83.31 176 GLU A CA 1
ATOM 1490 C C . GLU A 1 176 ? 21.990 7.852 -27.490 1.00 83.31 176 GLU A C 1
ATOM 1492 O O . GLU A 1 176 ? 21.974 8.801 -28.280 1.00 83.31 176 GLU A O 1
ATOM 1497 N N . SER A 1 177 ? 22.800 6.801 -27.666 1.00 80.25 177 SER A N 1
ATOM 1498 C CA . SER A 1 177 ? 23.767 6.708 -28.765 1.00 80.25 177 SER A CA 1
ATOM 1499 C C . SER A 1 177 ? 23.100 6.677 -30.148 1.00 80.25 177 SER A C 1
ATOM 1501 O O . SER A 1 177 ? 23.637 7.239 -31.106 1.00 80.25 177 SER A O 1
ATOM 1503 N N . GLN A 1 178 ? 21.917 6.061 -30.254 1.00 81.56 178 GLN A N 1
ATOM 1504 C CA . GLN A 1 178 ? 21.158 5.971 -31.503 1.00 81.56 178 GLN A CA 1
ATOM 1505 C C . GLN A 1 178 ? 20.387 7.262 -31.805 1.00 81.56 178 GLN A C 1
ATOM 1507 O O . GLN A 1 178 ? 20.279 7.657 -32.966 1.00 81.56 178 GLN A O 1
ATOM 1512 N N . ILE A 1 179 ? 19.859 7.927 -30.775 1.00 79.38 179 ILE A N 1
ATOM 1513 C CA . ILE A 1 179 ? 18.937 9.064 -30.935 1.00 79.38 179 ILE A CA 1
ATOM 1514 C C . ILE A 1 179 ? 19.670 10.416 -30.852 1.00 79.38 179 ILE A C 1
ATOM 1516 O O . ILE A 1 179 ? 19.116 11.441 -31.244 1.00 79.38 179 ILE A O 1
ATOM 1520 N N . ARG A 1 180 ? 20.949 10.429 -30.438 1.00 74.56 180 ARG A N 1
ATOM 1521 C CA . ARG A 1 180 ? 21.778 11.639 -30.245 1.00 74.56 180 ARG A CA 1
ATOM 1522 C C . ARG A 1 180 ? 21.111 12.674 -29.333 1.00 74.56 180 ARG A C 1
ATOM 1524 O O . ARG A 1 180 ? 21.223 13.878 -29.557 1.00 74.56 180 ARG A O 1
ATOM 1531 N N . MET A 1 181 ? 20.408 12.190 -28.318 1.00 76.75 181 MET A N 1
ATOM 1532 C CA . MET A 1 181 ? 19.807 13.000 -27.267 1.00 76.75 181 MET A CA 1
ATOM 1533 C C . MET A 1 181 ? 20.265 12.459 -25.923 1.00 76.75 181 MET A C 1
ATOM 1535 O O . MET A 1 181 ? 20.300 11.244 -25.738 1.00 76.75 181 MET A O 1
ATOM 1539 N N . GLU A 1 182 ? 20.596 13.361 -25.005 1.00 75.94 182 GLU A N 1
ATOM 1540 C CA . GLU A 1 182 ? 20.880 13.009 -23.618 1.00 75.94 182 GLU A CA 1
ATOM 1541 C C . GLU A 1 182 ? 19.600 13.106 -22.793 1.00 75.94 182 GLU A C 1
ATOM 1543 O O . GLU A 1 182 ? 18.838 14.071 -22.885 1.00 75.94 182 GLU A O 1
ATOM 1548 N N . ILE A 1 183 ? 19.361 12.079 -21.991 1.00 81.12 183 ILE A N 1
ATOM 1549 C CA . ILE A 1 183 ? 18.307 12.048 -20.991 1.00 81.12 183 ILE A CA 1
ATOM 1550 C C . ILE A 1 183 ? 18.828 12.797 -19.766 1.00 81.12 183 ILE A C 1
ATOM 1552 O O . ILE A 1 183 ? 19.853 12.437 -19.194 1.00 81.12 183 ILE A O 1
ATOM 1556 N N . GLU A 1 184 ? 18.109 13.845 -19.373 1.00 76.12 184 GLU A N 1
ATOM 1557 C CA . GLU A 1 184 ? 18.524 14.774 -18.316 1.00 76.12 184 GLU A CA 1
ATOM 1558 C C . GLU A 1 184 ? 18.559 14.102 -16.929 1.00 76.12 184 GLU A C 1
ATOM 1560 O O . GLU A 1 184 ? 19.563 14.189 -16.230 1.00 76.12 184 GLU A O 1
ATOM 1565 N N . ASN A 1 185 ? 17.527 13.321 -16.578 1.00 79.06 185 ASN A N 1
ATOM 1566 C CA . ASN A 1 185 ? 17.452 12.576 -15.312 1.00 79.06 185 ASN A CA 1
ATOM 1567 C C . ASN A 1 185 ? 17.603 11.062 -15.532 1.00 79.06 185 ASN A C 1
ATOM 1569 O O . ASN A 1 185 ? 16.644 10.294 -15.396 1.00 79.06 185 ASN A O 1
ATOM 1573 N N . LYS A 1 186 ? 18.814 10.616 -15.888 1.00 76.38 186 LYS A N 1
ATOM 1574 C CA . LYS A 1 186 ? 19.094 9.187 -16.140 1.00 76.38 186 LYS A CA 1
ATOM 1575 C C . LYS A 1 186 ? 18.844 8.316 -14.916 1.00 76.38 186 LYS A C 1
ATOM 1577 O O . LYS A 1 186 ? 18.304 7.225 -15.060 1.00 76.38 186 LYS A O 1
ATOM 1582 N N . ASP A 1 187 ? 19.188 8.812 -13.732 1.00 70.38 187 ASP A N 1
ATOM 1583 C CA . ASP A 1 187 ? 19.034 8.065 -12.483 1.00 70.38 187 ASP A CA 1
ATOM 1584 C C . ASP A 1 187 ? 17.557 7.815 -12.145 1.00 70.38 187 ASP A C 1
ATOM 1586 O O . ASP A 1 187 ? 17.188 6.699 -11.771 1.00 70.38 187 ASP A O 1
ATOM 1590 N N . ASP A 1 188 ? 16.685 8.805 -12.361 1.00 71.00 188 ASP A N 1
ATOM 1591 C CA . ASP A 1 188 ? 15.237 8.638 -12.181 1.00 71.00 188 ASP A CA 1
ATOM 1592 C C . ASP A 1 188 ? 14.644 7.686 -13.216 1.00 71.00 188 ASP A C 1
ATOM 1594 O O . ASP A 1 188 ? 13.799 6.848 -12.887 1.00 71.00 188 ASP A O 1
ATOM 1598 N N . LEU A 1 189 ? 15.085 7.782 -14.474 1.00 76.38 189 LEU A N 1
ATOM 1599 C CA . LEU A 1 189 ? 14.640 6.866 -15.518 1.00 76.38 189 LEU A CA 1
ATOM 1600 C C . LEU A 1 189 ? 15.065 5.429 -15.202 1.00 76.38 189 LEU A C 1
ATOM 1602 O O . LEU A 1 189 ? 14.234 4.525 -15.265 1.00 76.38 189 LEU A O 1
ATOM 1606 N N . LEU A 1 190 ? 16.326 5.220 -14.823 1.00 77.19 190 LEU A N 1
ATOM 1607 C CA . LEU A 1 190 ? 16.857 3.911 -14.453 1.00 77.19 190 LEU A CA 1
ATOM 1608 C C . LEU A 1 190 ? 16.079 3.326 -13.273 1.00 77.19 190 LEU A C 1
ATOM 1610 O O . LEU A 1 190 ? 15.690 2.160 -13.298 1.00 77.19 190 LEU A O 1
ATOM 1614 N N . ARG A 1 191 ? 15.793 4.145 -12.260 1.00 67.19 191 ARG A N 1
ATOM 1615 C CA . ARG A 1 191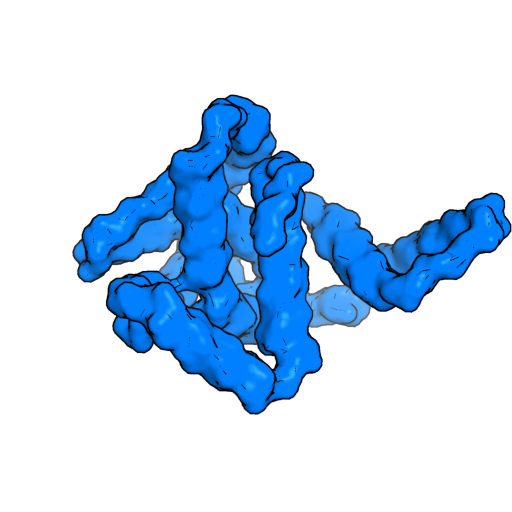 ? 15.012 3.737 -11.091 1.00 67.19 191 ARG A CA 1
ATOM 1616 C C . ARG A 1 191 ? 13.591 3.328 -11.467 1.00 67.19 191 ARG A C 1
ATOM 1618 O O . ARG A 1 191 ? 13.146 2.261 -11.048 1.00 67.19 191 ARG A O 1
ATOM 1625 N N . ASN A 1 192 ? 12.901 4.125 -12.282 1.00 67.50 192 ASN A N 1
ATOM 1626 C CA . ASN A 1 192 ? 11.558 3.796 -12.763 1.00 67.50 192 ASN A CA 1
ATOM 1627 C C . ASN A 1 192 ? 11.568 2.514 -13.609 1.00 67.50 192 ASN A C 1
ATOM 1629 O O . ASN A 1 192 ? 10.727 1.638 -13.413 1.00 67.50 192 ASN A O 1
ATOM 1633 N N . LEU A 1 193 ? 12.554 2.349 -14.493 1.00 74.38 193 LEU A N 1
ATOM 1634 C CA . LEU A 1 193 ? 12.720 1.129 -15.286 1.00 74.38 193 LEU A CA 1
ATOM 1635 C C . LEU A 1 193 ? 12.994 -0.093 -14.405 1.00 74.38 193 LEU A C 1
ATOM 1637 O O . LEU A 1 193 ? 12.410 -1.147 -14.641 1.00 74.38 193 LEU A O 1
ATOM 1641 N N . MET A 1 194 ? 13.797 0.037 -13.348 1.00 71.19 194 MET A N 1
ATOM 1642 C CA . MET A 1 194 ? 14.007 -1.060 -12.400 1.00 71.19 194 MET A CA 1
ATOM 1643 C C . MET A 1 194 ? 12.731 -1.441 -11.645 1.00 71.19 194 MET A C 1
ATOM 1645 O O . MET A 1 194 ? 12.501 -2.626 -11.410 1.00 71.19 194 MET A O 1
ATOM 1649 N N . ILE A 1 195 ? 11.907 -0.462 -11.257 1.00 62.97 195 ILE A N 1
ATOM 1650 C CA . ILE A 1 195 ? 10.604 -0.723 -10.625 1.00 62.97 195 ILE A CA 1
ATOM 1651 C C . ILE A 1 195 ? 9.709 -1.514 -11.589 1.00 62.97 195 ILE A C 1
ATOM 1653 O O . ILE A 1 195 ? 9.065 -2.475 -11.174 1.00 62.97 195 ILE A O 1
ATOM 1657 N N . HIS A 1 196 ? 9.720 -1.160 -12.876 1.00 60.88 196 HIS A N 1
ATOM 1658 C CA . HIS A 1 196 ? 8.915 -1.823 -13.900 1.00 60.88 196 HIS A CA 1
ATOM 1659 C C . HIS A 1 196 ? 9.417 -3.217 -14.289 1.00 60.88 196 HIS A C 1
ATOM 1661 O O . HIS A 1 196 ? 8.605 -4.123 -14.429 1.00 60.88 196 HIS A O 1
ATOM 1667 N N . CYS A 1 197 ? 10.725 -3.421 -14.449 1.00 58.00 197 CYS A N 1
ATOM 1668 C CA . CYS A 1 197 ? 11.280 -4.711 -14.874 1.00 58.00 197 CYS A CA 1
ATOM 1669 C C . CYS A 1 197 ? 11.266 -5.785 -13.777 1.00 58.00 197 CYS A C 1
ATOM 1671 O O . CYS A 1 197 ? 11.509 -6.954 -14.070 1.00 58.00 197 CYS A O 1
ATOM 1673 N N . LYS A 1 198 ? 11.007 -5.404 -12.520 1.00 57.06 198 LYS A N 1
ATOM 1674 C CA . LYS A 1 198 ? 10.880 -6.337 -11.394 1.00 57.06 198 LYS A CA 1
ATOM 1675 C C . LYS A 1 198 ? 9.439 -6.849 -11.187 1.00 57.06 198 LYS A C 1
ATOM 1677 O O . LYS A 1 198 ? 9.266 -7.848 -10.490 1.00 57.06 198 LYS A O 1
ATOM 1682 N N . ALA A 1 199 ? 8.431 -6.152 -11.720 1.00 44.06 199 ALA A N 1
ATOM 1683 C CA . ALA A 1 199 ? 7.010 -6.503 -11.593 1.00 44.06 199 ALA A CA 1
ATOM 1684 C C . ALA A 1 199 ? 6.606 -7.640 -12.545 1.00 44.06 199 ALA A C 1
ATOM 1686 O O . ALA A 1 199 ? 5.767 -8.473 -12.125 1.00 44.06 199 ALA A O 1
#